Protein AF-A0A131ZVR2-F1 (afdb_monomer_lite)

InterPro domains:
  IPR002861 Reeler domain [PF02014] (14-72)
  IPR002861 Reeler domain [PS51019] (1-83)
  IPR002861 Reeler domain [cd08544] (4-71)
  IPR009465 Spondin, N-terminal [NF038123] (97-172)
  IPR009465 Spondin, N-terminal [PF06468] (96-176)
  IPR009465 Spondin, N-terminal [PS51020] (86-185)
  IPR038678 Spondin, N-terminal domain superfamily [G3DSA:2.60.40.2130] (77-183)
  IPR042307 Reeler domain superfamily [G3DSA:2.60.40.4060] (3-75)
  IPR051418 Spondin/Thrombospondin type-1 domain-containing [PTHR11311] (8-171)

Organism: Sarcoptes scabiei (NCBI:txid52283)

Sequence (185 aa):
MMPQVYTDSLVKLSKHCPNAVTQTTPVPKNEISVMWLSPNQGSGCIVFKAIVVESKDRWYHEDGGLTKIICEDDTDSQKEEQQSDIVDECCACDEAKYEVTFEGYWSKYTHPKDFPASVWQTHFSDIIGASHSGDFRIWQYGGYASEGVKQVAESGVTKKLESELKAESNKIRQELLHATKFSIH

Foldseek 3Di:
DEFDFDDDLQWDQDPVDRRDIDGPDPDDDDDDDGHGDDDDPPPFKDKQADKADPDPPDIDTPPDPRIDIDGDPPPPPPPVAPPDDDPQDDPDPDDDDDDDDDDDPDDCVVDVPPPDPDPVVPDQAFDKDFDFDPVDDCDHPPDDHDPQRVCCVPPSDNVVSVVVVVVVCVGTDDIDGGPDDDDDD

pLDDT: mean 79.1, std 15.66, range [23.19, 96.06]

Radius of gyration: 25.82 Å; chains: 1; bounding box: 52×57×61 Å

Secondary structure (DSSP, 8-state):
------S-TTEEE-SS-TT-EEESS-S--S------PPPPTT---EEEE-EEEEETTEEEESSTT-EEEE---S-TTTSS---PPP-------S-------------TTTS-TT--S-TTTS-PPPPEEEEE-TT--S--TTSPPPHHHHHHHHH---HHHHHHHHHTTTTEEEEEE--------

Structure (mmCIF, N/CA/C/O backbone):
data_AF-A0A131ZVR2-F1
#
_entry.id   AF-A0A131ZVR2-F1
#
loop_
_atom_site.group_PDB
_atom_site.id
_atom_site.type_symbol
_atom_site.label_atom_id
_atom_site.label_alt_id
_atom_site.label_comp_id
_atom_site.label_asym_id
_atom_site.label_entity_id
_atom_site.label_seq_id
_atom_site.pdbx_PDB_ins_code
_atom_site.Cartn_x
_atom_site.Cartn_y
_atom_site.Cartn_z
_atom_site.occupancy
_atom_site.B_iso_or_equiv
_atom_site.auth_seq_id
_atom_site.auth_comp_id
_atom_site.auth_asym_id
_atom_site.auth_atom_id
_atom_site.pdbx_PDB_model_num
ATOM 1 N N . MET A 1 1 ? 7.055 -5.384 -35.765 1.00 51.25 1 MET A N 1
ATOM 2 C CA . MET A 1 1 ? 7.702 -4.512 -34.766 1.00 51.25 1 MET A CA 1
ATOM 3 C C . MET A 1 1 ? 8.945 -5.226 -34.265 1.00 51.25 1 MET A C 1
ATOM 5 O O . MET A 1 1 ? 8.847 -6.417 -34.003 1.00 51.25 1 MET A O 1
ATOM 9 N N . MET A 1 2 ? 10.100 -4.558 -34.253 1.00 55.34 2 MET A N 1
ATOM 10 C CA . MET A 1 2 ? 11.400 -5.206 -34.039 1.00 55.34 2 MET A CA 1
ATOM 11 C C . MET A 1 2 ? 11.868 -5.032 -32.587 1.00 55.34 2 MET A C 1
ATOM 13 O O . MET A 1 2 ? 11.784 -3.914 -32.076 1.00 55.34 2 MET A O 1
ATOM 17 N N . PRO A 1 3 ? 12.379 -6.087 -31.927 1.00 59.34 3 PRO A N 1
ATOM 18 C CA . PRO A 1 3 ? 13.069 -5.938 -30.653 1.00 59.34 3 PRO A CA 1
ATOM 19 C C . PRO A 1 3 ? 14.289 -5.028 -30.844 1.00 59.34 3 PRO A C 1
ATOM 21 O O . PRO A 1 3 ? 15.094 -5.237 -31.752 1.00 59.34 3 PRO A O 1
ATOM 24 N N . GLN A 1 4 ? 14.418 -4.005 -30.002 1.00 57.09 4 GLN A N 1
ATOM 25 C CA . GLN A 1 4 ? 15.574 -3.114 -30.010 1.00 57.09 4 GLN A CA 1
ATOM 26 C C . GLN A 1 4 ? 16.546 -3.559 -28.918 1.00 57.09 4 GLN A C 1
ATOM 28 O O . GLN A 1 4 ? 16.345 -3.301 -27.735 1.00 57.09 4 GLN A O 1
ATOM 33 N N . VAL A 1 5 ? 17.614 -4.245 -29.324 1.00 57.34 5 VAL A N 1
ATOM 34 C CA . VAL A 1 5 ? 18.690 -4.651 -28.415 1.00 57.34 5 VAL A CA 1
ATOM 35 C C . VAL A 1 5 ? 19.567 -3.433 -28.153 1.00 57.34 5 VAL A C 1
ATOM 37 O O . VAL A 1 5 ? 20.377 -3.078 -29.007 1.00 57.34 5 VAL A O 1
ATOM 40 N N . TYR A 1 6 ? 19.399 -2.784 -27.000 1.00 58.22 6 TYR A N 1
ATOM 41 C CA . TYR A 1 6 ? 20.223 -1.622 -26.655 1.00 58.22 6 TYR A CA 1
ATOM 42 C C . TYR A 1 6 ? 21.428 -1.920 -25.766 1.00 58.22 6 TYR A C 1
ATOM 44 O O . TYR A 1 6 ? 22.373 -1.139 -25.789 1.00 58.22 6 TYR A O 1
ATOM 52 N N . THR A 1 7 ? 21.484 -3.042 -25.053 1.00 53.31 7 THR A N 1
ATOM 53 C CA . THR A 1 7 ? 22.589 -3.294 -24.117 1.00 53.31 7 THR A CA 1
ATOM 54 C C . THR A 1 7 ? 22.706 -4.776 -23.781 1.00 53.31 7 THR A C 1
ATOM 56 O O . THR A 1 7 ? 21.898 -5.275 -23.009 1.00 53.31 7 THR A O 1
ATOM 59 N N . ASP A 1 8 ? 23.685 -5.456 -24.383 1.00 57.28 8 ASP A N 1
ATOM 60 C CA . ASP A 1 8 ? 24.617 -6.416 -23.759 1.00 57.28 8 ASP A CA 1
ATOM 61 C C . ASP A 1 8 ? 25.520 -6.995 -24.877 1.00 57.28 8 ASP A C 1
ATOM 63 O O . ASP A 1 8 ? 25.032 -7.430 -25.922 1.00 57.28 8 ASP A O 1
ATOM 67 N N . SER A 1 9 ? 26.846 -7.007 -24.697 1.00 68.00 9 SER A N 1
ATOM 68 C CA . SER A 1 9 ? 27.809 -7.545 -25.681 1.00 68.00 9 SER A CA 1
ATOM 69 C C . SER A 1 9 ? 27.693 -9.070 -25.868 1.00 68.00 9 SER A C 1
ATOM 71 O O . SER A 1 9 ? 28.311 -9.662 -26.763 1.00 68.00 9 SER A O 1
ATOM 73 N N . LEU A 1 10 ? 26.851 -9.718 -25.061 1.00 77.12 10 LEU A N 1
ATOM 74 C CA . LEU A 1 10 ? 26.572 -11.149 -25.081 1.00 77.12 10 LEU A CA 1
ATOM 75 C C . LEU A 1 10 ? 25.494 -11.577 -26.095 1.00 77.12 10 LEU A C 1
ATOM 77 O O . LEU A 1 10 ? 25.396 -12.779 -26.385 1.00 77.12 10 LEU A O 1
ATOM 81 N N . VAL A 1 11 ? 24.715 -10.647 -26.660 1.00 84.69 11 VAL A N 1
ATOM 82 C CA . VAL A 1 11 ? 23.589 -10.951 -27.562 1.00 84.69 11 VAL A CA 1
ATOM 83 C C . VAL A 1 11 ? 23.561 -10.058 -28.809 1.00 84.69 11 VAL A C 1
ATOM 85 O O . VAL A 1 11 ? 24.048 -8.934 -28.811 1.00 84.69 11 VAL A O 1
ATOM 88 N N . LYS A 1 12 ? 23.023 -10.577 -29.917 1.00 86.06 12 LYS A N 1
ATOM 89 C CA . LYS A 1 12 ? 22.899 -9.872 -31.204 1.00 86.06 12 LYS A CA 1
ATOM 90 C C . LYS A 1 12 ? 21.589 -10.212 -31.902 1.00 86.06 12 LYS A C 1
ATOM 92 O O . LYS A 1 12 ? 21.083 -11.328 -31.775 1.00 86.06 12 LYS A O 1
ATOM 97 N N . LEU A 1 13 ? 21.087 -9.289 -32.715 1.00 86.25 13 LEU A N 1
ATOM 98 C CA . LEU A 1 13 ? 19.950 -9.560 -33.594 1.00 86.25 13 LEU A CA 1
ATOM 99 C C . LEU A 1 13 ? 20.311 -10.621 -34.641 1.00 86.25 13 LEU A C 1
ATOM 101 O O . LEU A 1 13 ? 21.384 -10.588 -35.253 1.00 86.25 13 LEU A O 1
ATOM 105 N N . SER A 1 14 ? 19.409 -11.580 -34.835 1.00 85.56 14 SER A N 1
ATOM 106 C CA . SER A 1 14 ? 19.557 -12.615 -35.851 1.00 85.56 14 SER A CA 1
ATOM 107 C C . SER A 1 14 ? 19.414 -12.014 -37.245 1.00 85.56 14 SER A C 1
ATOM 109 O O . SER A 1 14 ? 18.476 -11.275 -37.532 1.00 85.56 14 SER A O 1
ATOM 111 N N . LYS A 1 15 ? 20.318 -12.395 -38.150 1.00 84.88 15 LYS A N 1
ATOM 112 C CA . LYS A 1 15 ? 20.223 -12.027 -39.571 1.00 84.88 15 LYS A CA 1
ATOM 113 C C . LYS A 1 15 ? 19.161 -12.837 -40.319 1.00 84.88 15 LYS A C 1
ATOM 115 O O . LYS A 1 15 ? 18.706 -12.409 -41.371 1.00 84.88 15 LYS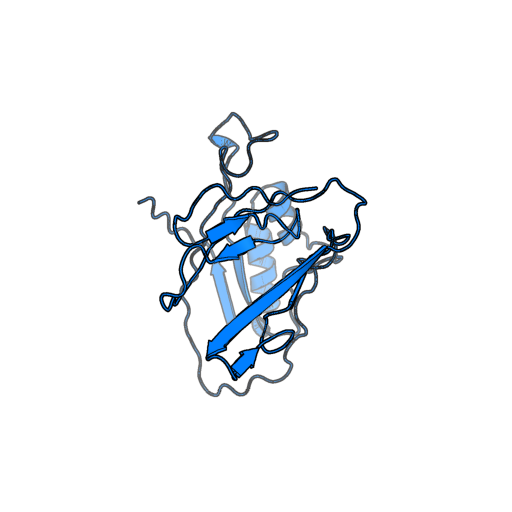 A O 1
ATOM 120 N N . HIS A 1 16 ? 18.797 -14.006 -39.791 1.00 86.94 16 HIS A N 1
ATOM 121 C CA . HIS A 1 16 ? 17.859 -14.934 -40.426 1.00 86.94 16 HIS A CA 1
ATOM 122 C C . HIS A 1 16 ? 16.418 -14.726 -39.954 1.00 86.94 16 HIS A C 1
ATOM 124 O O . HIS A 1 16 ? 15.486 -15.016 -40.695 1.00 86.94 16 HIS A O 1
ATOM 130 N N . CYS A 1 17 ? 16.240 -14.194 -38.741 1.00 82.81 17 CYS A N 1
ATOM 131 C CA . CYS A 1 17 ? 14.936 -13.954 -38.137 1.00 82.81 17 CYS A CA 1
ATOM 132 C C . CYS A 1 17 ? 14.904 -12.529 -37.558 1.00 82.81 17 CYS A C 1
ATOM 134 O O . CYS A 1 17 ? 15.464 -12.310 -36.485 1.00 82.81 17 CYS A O 1
ATOM 136 N N . PRO A 1 18 ? 14.244 -11.561 -38.219 1.00 77.44 18 PRO A N 1
ATOM 137 C CA . PRO A 1 18 ? 14.330 -10.135 -37.874 1.00 77.44 18 PRO A CA 1
ATOM 138 C C . PRO A 1 18 ? 13.753 -9.756 -36.496 1.00 77.44 18 PRO A C 1
ATOM 140 O O . PRO A 1 18 ? 13.964 -8.636 -36.043 1.00 77.44 18 PRO A O 1
ATOM 143 N N . ASN A 1 19 ? 13.073 -10.684 -35.812 1.00 80.69 19 ASN A N 1
ATOM 144 C CA . ASN A 1 19 ? 12.548 -10.506 -34.453 1.00 80.69 19 ASN A CA 1
ATOM 145 C C . ASN A 1 19 ? 13.200 -11.443 -33.420 1.00 80.69 19 ASN A C 1
ATOM 147 O O . ASN A 1 19 ? 12.664 -11.614 -32.330 1.00 80.69 19 ASN A O 1
ATOM 151 N N . ALA A 1 20 ? 14.322 -12.083 -33.759 1.00 86.81 20 ALA A N 1
ATOM 152 C CA . ALA A 1 20 ? 15.017 -12.998 -32.861 1.00 86.81 20 ALA A CA 1
ATOM 153 C C . ALA A 1 20 ? 16.353 -12.415 -32.396 1.00 86.81 20 ALA A C 1
ATOM 155 O O . ALA A 1 20 ? 17.111 -11.836 -33.178 1.00 86.81 20 ALA A O 1
ATOM 156 N N . VAL A 1 21 ? 16.666 -12.642 -31.125 1.00 89.12 21 VAL A N 1
ATOM 157 C CA . VAL A 1 21 ? 17.965 -12.340 -30.525 1.00 89.12 21 VAL A CA 1
ATOM 158 C C . VAL A 1 21 ? 18.726 -13.654 -30.344 1.00 89.12 21 VAL A C 1
ATOM 160 O O . VAL A 1 21 ? 18.148 -14.671 -29.979 1.00 89.12 21 VAL A O 1
ATOM 163 N N . THR A 1 22 ? 20.020 -13.649 -30.650 1.00 89.25 22 THR A N 1
ATOM 164 C CA . THR A 1 22 ? 20.902 -14.826 -30.604 1.00 89.25 22 THR A CA 1
ATOM 165 C C . THR A 1 22 ? 22.178 -14.504 -29.845 1.00 89.25 22 THR A C 1
ATOM 167 O O . THR A 1 22 ? 22.556 -13.339 -29.715 1.00 89.25 22 THR A O 1
ATOM 170 N N . GLN A 1 23 ? 22.885 -15.527 -29.371 1.00 87.38 23 GLN A N 1
ATOM 171 C CA . GLN A 1 23 ? 24.170 -15.328 -28.716 1.00 87.38 23 GLN A CA 1
ATOM 172 C C . GLN A 1 23 ? 25.233 -14.766 -29.679 1.00 87.38 23 GLN A C 1
ATOM 174 O O . GLN A 1 23 ? 25.314 -15.138 -30.855 1.00 87.38 23 GLN A O 1
ATOM 179 N N . THR A 1 24 ? 26.101 -13.886 -29.174 1.00 86.94 24 THR A N 1
ATOM 180 C CA . THR A 1 24 ? 27.306 -13.448 -29.901 1.00 86.94 24 THR A CA 1
ATOM 181 C C . THR A 1 24 ? 28.395 -14.517 -29.883 1.00 86.94 24 THR A C 1
ATOM 183 O O . THR A 1 24 ? 29.037 -14.750 -30.908 1.00 86.94 24 THR A O 1
ATOM 186 N N . THR A 1 25 ? 28.556 -15.193 -28.741 1.00 83.44 25 THR A N 1
ATOM 187 C CA . THR A 1 25 ? 29.576 -16.216 -28.467 1.00 83.44 25 THR A CA 1
ATOM 188 C C . THR A 1 25 ? 28.963 -17.480 -27.840 1.00 83.44 25 THR A C 1
ATOM 190 O O . THR A 1 25 ? 27.922 -17.382 -27.184 1.00 83.44 25 THR A O 1
ATOM 193 N N . PRO A 1 26 ? 29.604 -18.656 -27.996 1.00 82.75 26 PRO A N 1
ATOM 194 C CA . PRO A 1 26 ? 29.170 -19.923 -27.392 1.00 82.75 26 PRO A CA 1
ATOM 195 C C . PRO A 1 26 ? 29.637 -20.104 -25.935 1.00 82.75 26 PRO A C 1
ATOM 197 O O . PRO A 1 26 ? 29.538 -21.199 -25.392 1.00 82.75 26 PRO A O 1
ATOM 200 N N . VAL A 1 27 ? 30.198 -19.062 -25.314 1.00 85.56 27 VAL A N 1
ATOM 201 C CA . VAL A 1 27 ? 30.651 -19.112 -23.918 1.00 85.56 27 VAL A CA 1
ATOM 202 C C . VAL A 1 27 ? 29.427 -19.267 -23.001 1.00 85.56 27 VAL A C 1
ATOM 204 O O . VAL A 1 27 ? 28.443 -18.557 -23.236 1.00 85.56 27 VAL A O 1
ATOM 207 N N . PRO A 1 28 ? 29.464 -20.155 -21.983 1.00 85.38 28 PRO A N 1
ATOM 208 C CA . PRO A 1 28 ? 28.372 -20.316 -21.023 1.00 85.38 28 PRO A CA 1
ATOM 209 C C . PRO A 1 28 ? 28.019 -19.004 -20.313 1.00 85.38 28 PRO A C 1
ATOM 211 O O . PRO A 1 28 ? 28.905 -18.221 -19.969 1.00 85.38 28 PRO A O 1
ATOM 214 N N . LYS A 1 29 ? 26.722 -18.769 -20.102 1.00 85.38 29 LYS A N 1
ATOM 215 C CA . LYS A 1 29 ? 26.169 -17.551 -19.491 1.00 85.38 29 LYS A CA 1
ATOM 216 C C . LYS A 1 29 ? 25.114 -17.941 -18.469 1.00 85.38 29 LYS A C 1
ATOM 218 O O . LYS A 1 29 ? 24.368 -18.887 -18.706 1.00 85.38 29 LYS A O 1
ATOM 223 N N . ASN A 1 30 ? 25.037 -17.176 -17.386 1.00 85.25 30 ASN A N 1
ATOM 224 C CA . ASN A 1 30 ? 24.028 -17.374 -16.346 1.00 85.25 30 ASN A CA 1
ATOM 225 C C . ASN A 1 30 ? 22.794 -16.487 -16.561 1.00 85.25 30 ASN A C 1
ATOM 227 O O . ASN A 1 30 ? 21.709 -16.842 -16.118 1.00 85.25 30 ASN A O 1
ATOM 231 N N . GLU A 1 31 ? 22.952 -15.358 -17.255 1.00 83.75 31 GLU A N 1
ATOM 232 C CA . GLU A 1 31 ? 21.890 -14.383 -17.492 1.00 83.75 31 GLU A CA 1
ATOM 233 C C . GLU A 1 31 ? 22.126 -13.659 -18.821 1.00 83.75 31 GLU A C 1
ATOM 235 O O . GLU A 1 31 ? 23.271 -13.464 -19.242 1.00 83.75 31 GLU A O 1
ATOM 240 N N . ILE A 1 32 ? 21.032 -13.287 -19.486 1.00 84.00 32 ILE A N 1
ATOM 241 C CA . ILE A 1 32 ? 21.012 -12.356 -20.612 1.00 84.00 32 ILE A CA 1
ATOM 242 C C . ILE A 1 32 ? 19.797 -11.445 -20.466 1.00 84.00 32 ILE A C 1
ATOM 244 O O . ILE A 1 32 ? 18.712 -11.912 -20.121 1.00 84.00 32 ILE A O 1
ATOM 248 N N . SER A 1 33 ? 19.967 -10.170 -20.800 1.00 83.44 33 SER A N 1
ATOM 249 C CA . SER A 1 33 ? 18.903 -9.171 -20.701 1.00 83.44 33 SER A CA 1
ATOM 250 C C . SER A 1 33 ? 18.687 -8.495 -22.045 1.00 83.44 33 SER A C 1
ATOM 252 O O . SER A 1 33 ? 19.633 -8.157 -22.756 1.00 83.44 33 SER A O 1
ATOM 254 N N . VAL A 1 34 ? 17.421 -8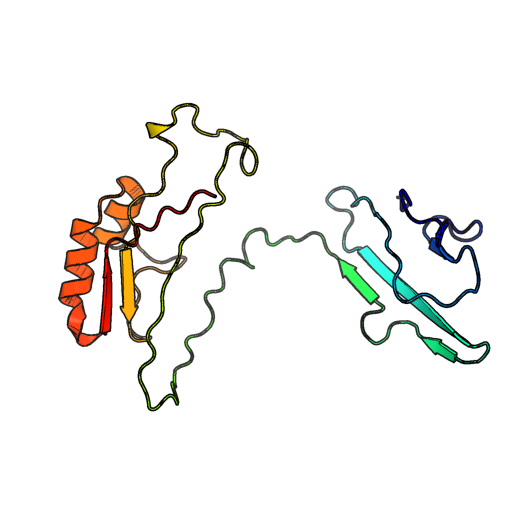.326 -22.422 1.00 81.38 34 VAL A N 1
ATOM 255 C CA . VAL A 1 34 ? 17.027 -7.675 -23.673 1.00 81.38 34 VAL A CA 1
ATOM 256 C C . VAL A 1 34 ? 15.927 -6.667 -23.397 1.00 81.38 34 VAL A C 1
ATOM 258 O O . VAL A 1 34 ? 14.969 -6.956 -22.685 1.00 81.38 34 VAL A O 1
ATOM 261 N N . MET A 1 35 ? 16.057 -5.483 -23.988 1.00 78.88 35 MET A N 1
ATOM 262 C CA . MET A 1 35 ? 14.981 -4.501 -23.994 1.00 78.88 35 MET A CA 1
ATOM 263 C C . MET A 1 35 ? 14.045 -4.780 -25.166 1.00 78.88 35 MET A C 1
ATOM 265 O O . MET A 1 35 ? 14.467 -5.149 -26.265 1.00 78.88 35 MET A O 1
ATOM 269 N N . TRP A 1 36 ? 12.755 -4.590 -24.931 1.00 83.06 36 TRP A N 1
ATOM 270 C CA . TRP A 1 36 ? 11.723 -4.730 -25.943 1.00 83.06 36 TRP A CA 1
ATOM 271 C C . TRP A 1 36 ? 10.724 -3.587 -25.808 1.00 83.06 36 TRP A C 1
ATOM 273 O O . TRP A 1 36 ? 10.339 -3.216 -24.702 1.00 83.06 36 TRP A O 1
ATOM 283 N N . LEU A 1 37 ? 10.330 -3.021 -26.947 1.00 82.62 37 LEU A N 1
ATOM 284 C CA . LEU A 1 37 ? 9.325 -1.971 -27.005 1.00 82.62 37 LEU A CA 1
ATOM 285 C C . LEU A 1 37 ? 7.955 -2.607 -27.242 1.00 82.62 37 LEU A C 1
ATOM 287 O O . LEU A 1 37 ? 7.787 -3.355 -28.208 1.00 82.62 37 LEU A O 1
ATOM 291 N N . SER A 1 38 ? 7.000 -2.283 -26.372 1.00 81.88 38 SER A N 1
ATOM 292 C CA . SER A 1 38 ? 5.624 -2.764 -26.476 1.00 81.88 38 SER A CA 1
ATOM 293 C C . SER A 1 38 ? 4.964 -2.343 -27.793 1.00 81.88 38 SER A C 1
ATOM 295 O O . SER A 1 38 ? 5.207 -1.226 -28.261 1.00 81.88 38 SER A O 1
ATOM 297 N N . PRO A 1 39 ? 4.117 -3.198 -28.398 1.00 84.62 39 PRO A N 1
ATOM 298 C CA . PRO A 1 39 ? 3.315 -2.833 -29.548 1.00 84.62 39 PRO A CA 1
ATOM 299 C C . PRO A 1 39 ? 2.274 -1.778 -29.209 1.00 84.62 39 PRO A C 1
ATOM 301 O O . PRO A 1 39 ? 1.964 -1.524 -28.046 1.00 84.62 39 PRO A O 1
ATOM 304 N N . ASN A 1 40 ? 1.737 -1.169 -30.267 1.00 84.19 40 ASN A N 1
ATOM 305 C CA . ASN A 1 40 ? 0.612 -0.257 -30.145 1.00 84.19 40 ASN A CA 1
ATOM 306 C C . ASN A 1 40 ? -0.597 -0.990 -29.553 1.00 84.19 40 ASN A C 1
ATOM 308 O O . ASN A 1 40 ? -0.765 -2.196 -29.762 1.00 84.19 40 ASN A O 1
ATOM 312 N N . GLN A 1 41 ? -1.458 -0.225 -28.891 1.00 82.38 41 GLN A N 1
ATOM 313 C CA . GLN A 1 41 ? -2.730 -0.703 -28.370 1.00 82.38 41 GLN A CA 1
ATOM 314 C C . GLN A 1 41 ? -3.548 -1.448 -29.444 1.00 82.38 41 GLN A C 1
ATOM 316 O O . GLN A 1 41 ? -3.541 -1.054 -30.613 1.00 82.38 41 GLN A O 1
ATOM 321 N N . GLY A 1 42 ? -4.220 -2.536 -29.068 1.00 82.31 42 GLY A N 1
ATOM 322 C CA . GLY A 1 42 ? -5.016 -3.382 -29.959 1.00 82.31 42 GLY A CA 1
ATOM 323 C C . GLY A 1 42 ? -4.213 -4.405 -30.772 1.00 82.31 42 GLY A C 1
ATOM 324 O O . GLY A 1 42 ? -4.760 -5.030 -31.679 1.00 82.31 42 GLY A O 1
ATOM 325 N N . SER A 1 43 ? -2.922 -4.601 -30.474 1.00 85.06 43 SER A N 1
ATOM 326 C CA . SER A 1 43 ? -2.073 -5.581 -31.182 1.00 85.06 43 SER A CA 1
ATOM 327 C C . SER A 1 43 ? -2.233 -7.025 -30.684 1.00 85.06 43 SER A C 1
ATOM 329 O O . SER A 1 43 ? -1.628 -7.935 -31.255 1.00 85.06 43 SER A O 1
ATOM 331 N N . GLY A 1 44 ? -3.045 -7.244 -29.644 1.00 85.62 44 GLY A N 1
ATOM 332 C CA . GLY A 1 44 ? -3.273 -8.553 -29.033 1.00 85.62 44 GLY A CA 1
ATOM 333 C C . GLY A 1 44 ? -2.102 -9.044 -28.175 1.00 85.62 44 GLY A C 1
ATOM 334 O O . GLY A 1 44 ? -1.175 -8.301 -27.855 1.00 85.62 44 GLY A O 1
ATOM 335 N N . CYS A 1 45 ? -2.153 -10.318 -27.778 1.00 88.00 45 CYS A N 1
ATOM 336 C CA . CYS A 1 45 ? -1.133 -10.918 -26.921 1.00 88.00 45 CYS A CA 1
ATOM 337 C C . CYS A 1 45 ? 0.183 -11.187 -27.657 1.00 88.00 45 CYS A C 1
ATOM 339 O O . CYS A 1 45 ? 0.212 -11.738 -28.758 1.00 88.00 45 CYS A O 1
ATOM 341 N N . ILE A 1 46 ? 1.289 -10.875 -26.992 1.00 88.69 46 ILE A N 1
ATOM 342 C CA . ILE A 1 46 ? 2.653 -11.128 -27.437 1.00 88.69 46 ILE A CA 1
ATOM 343 C C . ILE A 1 46 ? 3.204 -12.360 -26.730 1.00 88.69 46 ILE A C 1
ATOM 345 O O . ILE A 1 46 ? 3.031 -12.538 -25.528 1.00 88.69 46 ILE A O 1
ATOM 349 N N . VAL A 1 47 ? 3.902 -13.208 -27.483 1.00 88.88 47 VAL A N 1
ATOM 350 C CA . VAL A 1 47 ? 4.527 -14.428 -26.965 1.00 88.88 47 VAL A CA 1
ATOM 351 C C . VAL A 1 47 ? 6.040 -14.314 -27.088 1.00 88.88 47 VAL A C 1
ATOM 353 O O . VAL A 1 47 ? 6.585 -14.286 -28.192 1.00 88.88 47 VAL A O 1
ATOM 356 N N . PHE A 1 48 ? 6.722 -14.296 -25.950 1.00 89.31 48 PHE A N 1
ATOM 357 C CA . PHE A 1 48 ? 8.164 -14.463 -25.858 1.00 89.31 48 PHE A CA 1
ATOM 358 C C . PHE A 1 48 ? 8.486 -15.945 -25.736 1.00 89.31 48 PHE A C 1
ATOM 360 O O . PHE A 1 48 ? 7.956 -16.624 -24.857 1.00 89.31 48 PHE A O 1
ATOM 367 N N . LYS A 1 49 ? 9.364 -16.434 -26.612 1.00 90.56 49 LYS A N 1
ATOM 368 C CA . LYS A 1 49 ? 9.893 -17.799 -26.574 1.00 90.56 49 LYS A CA 1
ATOM 369 C C . LYS A 1 49 ? 11.411 -17.759 -26.494 1.00 90.56 49 LYS A C 1
ATOM 371 O O . LYS A 1 49 ? 12.046 -17.009 -27.236 1.00 90.56 49 LYS A O 1
ATOM 376 N N . ALA A 1 50 ? 11.976 -18.592 -25.634 1.00 90.38 50 ALA A N 1
ATOM 377 C CA . ALA A 1 50 ? 13.408 -18.771 -25.474 1.00 90.38 50 ALA A CA 1
ATOM 378 C C . ALA A 1 50 ? 13.808 -20.227 -25.746 1.00 90.38 50 ALA A C 1
ATOM 380 O O . ALA A 1 50 ? 13.069 -21.167 -25.454 1.00 90.38 50 ALA A O 1
ATOM 381 N N . ILE A 1 51 ? 15.003 -20.396 -26.312 1.00 89.50 51 ILE A N 1
ATOM 382 C CA . ILE A 1 51 ? 15.659 -21.692 -26.494 1.00 89.50 51 ILE A CA 1
ATOM 383 C C . ILE A 1 51 ? 17.002 -21.614 -25.781 1.00 89.50 51 ILE A C 1
ATOM 385 O O . ILE A 1 51 ? 17.802 -20.723 -26.074 1.00 89.50 51 ILE A O 1
ATOM 389 N N . VAL A 1 52 ? 17.259 -22.548 -24.869 1.00 90.38 52 VAL A N 1
ATOM 390 C CA . VAL A 1 52 ? 18.528 -22.641 -24.139 1.00 90.38 52 VAL A CA 1
ATOM 391 C C . VAL A 1 52 ? 19.263 -23.889 -24.595 1.00 90.38 52 VAL A C 1
ATOM 393 O O . VAL A 1 52 ? 18.732 -24.991 -24.515 1.00 90.38 52 VAL A O 1
ATOM 396 N N . VAL A 1 53 ? 20.493 -23.725 -25.074 1.00 88.44 53 VAL A N 1
ATOM 397 C CA . VAL A 1 53 ? 21.341 -24.838 -25.515 1.00 88.44 53 VAL A CA 1
ATOM 398 C C . VAL A 1 53 ? 22.420 -25.066 -24.463 1.00 88.44 53 VAL A C 1
ATOM 400 O O . VAL A 1 53 ? 23.275 -24.208 -24.265 1.00 88.44 53 VAL A O 1
ATOM 403 N N . GLU A 1 54 ? 22.378 -26.216 -23.794 1.00 86.69 54 GLU A N 1
ATOM 404 C CA . GLU A 1 54 ? 23.359 -26.607 -22.770 1.00 86.69 54 GLU A CA 1
ATOM 405 C C . GLU A 1 54 ? 24.543 -27.356 -23.401 1.00 86.69 54 GLU A C 1
ATOM 407 O O . GLU A 1 54 ? 25.696 -27.165 -23.023 1.00 86.69 54 GLU A O 1
ATOM 412 N N . SER A 1 55 ? 24.273 -28.198 -24.403 1.00 84.75 55 SER A N 1
ATOM 413 C CA . SER A 1 55 ? 25.289 -28.941 -25.155 1.00 84.75 55 SER A CA 1
ATOM 414 C C . SER A 1 55 ? 24.783 -29.281 -26.560 1.00 84.75 55 SER A C 1
ATOM 416 O O . SER A 1 55 ? 23.632 -29.003 -26.887 1.00 84.75 55 SER A O 1
ATOM 418 N N . LYS A 1 56 ? 25.623 -29.898 -27.404 1.00 82.50 56 LYS A N 1
ATOM 419 C CA . LYS A 1 56 ? 25.236 -30.280 -28.778 1.00 82.50 56 LYS A CA 1
ATOM 420 C C . LYS A 1 56 ? 23.980 -31.157 -28.833 1.00 82.50 56 LYS A C 1
ATOM 422 O O . LYS A 1 56 ? 23.198 -31.004 -29.763 1.00 82.50 56 LYS A O 1
ATOM 427 N N . ASP A 1 57 ? 23.777 -31.995 -27.818 1.00 88.12 57 ASP A N 1
ATOM 428 C CA . ASP A 1 57 ? 22.682 -32.967 -27.769 1.00 88.12 57 ASP A CA 1
ATOM 429 C C . ASP A 1 57 ? 21.618 -32.617 -26.716 1.00 88.12 57 ASP A C 1
ATOM 431 O O . ASP A 1 57 ? 20.680 -33.383 -26.501 1.00 88.12 57 ASP A O 1
ATOM 435 N N . ARG A 1 58 ? 21.745 -31.466 -26.038 1.00 89.00 58 ARG A N 1
ATOM 436 C CA . ARG A 1 58 ? 20.822 -31.050 -24.974 1.00 89.00 58 ARG A CA 1
ATOM 437 C C . ARG A 1 58 ? 20.430 -29.588 -25.118 1.00 89.00 58 ARG A C 1
ATOM 439 O O . ARG A 1 58 ? 21.253 -28.686 -24.945 1.00 89.00 58 ARG A O 1
ATOM 446 N N . TRP A 1 59 ? 19.153 -29.378 -25.399 1.00 87.00 59 TRP A N 1
ATOM 447 C CA . TRP A 1 59 ? 18.532 -28.073 -25.553 1.00 87.00 59 TRP A CA 1
ATOM 448 C C . TRP A 1 59 ? 17.142 -28.085 -24.913 1.00 87.00 59 TRP A C 1
ATOM 450 O O . TRP A 1 59 ? 16.495 -29.128 -24.845 1.00 87.00 59 TRP A O 1
ATOM 460 N N . TYR A 1 60 ? 16.707 -26.921 -24.446 1.00 89.69 60 TYR A N 1
ATOM 461 C CA . TYR A 1 60 ? 15.420 -26.699 -23.799 1.00 89.69 60 TYR A CA 1
ATOM 462 C C . TYR A 1 60 ? 14.643 -25.647 -24.577 1.00 89.69 60 TYR A C 1
ATOM 464 O O . TYR A 1 60 ? 15.209 -24.649 -25.032 1.00 89.69 60 TYR A O 1
ATOM 472 N N . HIS A 1 61 ? 13.344 -25.871 -24.715 1.00 87.62 61 HIS A N 1
ATOM 473 C CA . HIS A 1 61 ? 12.411 -24.992 -25.403 1.00 87.62 61 HIS A CA 1
ATOM 474 C C . HIS A 1 61 ? 11.031 -25.183 -24.787 1.00 87.62 61 HIS A C 1
ATOM 476 O O . HIS A 1 61 ? 10.693 -26.294 -24.401 1.00 87.62 61 HIS A O 1
ATOM 482 N N . GLU A 1 62 ? 10.253 -24.106 -24.714 1.00 77.88 62 GLU A N 1
ATOM 483 C CA . GLU A 1 62 ? 8.855 -24.078 -24.255 1.00 77.88 62 GLU A CA 1
ATOM 484 C C . GLU A 1 62 ? 8.566 -24.489 -22.795 1.00 77.88 62 GLU A C 1
ATOM 486 O O . GLU A 1 62 ? 7.565 -24.026 -22.249 1.00 77.88 62 GLU A O 1
ATOM 491 N N . ASP A 1 63 ? 9.456 -25.221 -22.126 1.00 75.69 63 ASP A N 1
ATOM 492 C CA . ASP A 1 63 ? 9.309 -25.676 -20.739 1.00 75.69 63 ASP A CA 1
ATOM 493 C C . ASP A 1 63 ? 9.835 -24.670 -19.695 1.00 75.69 63 ASP A C 1
ATOM 495 O O . ASP A 1 63 ? 10.627 -23.776 -19.993 1.00 75.69 63 ASP A O 1
ATOM 499 N N . GLY A 1 64 ? 9.413 -24.817 -18.431 1.00 67.50 64 GLY A N 1
ATOM 500 C CA . GLY A 1 64 ? 10.094 -24.213 -17.270 1.00 67.50 64 GLY A CA 1
ATOM 501 C C . GLY A 1 64 ? 10.134 -22.679 -17.211 1.00 67.50 64 GLY A C 1
ATOM 502 O O . GLY A 1 64 ? 10.973 -22.118 -16.513 1.00 67.50 64 GLY A O 1
ATOM 503 N N . GLY A 1 65 ? 9.250 -21.987 -17.937 1.00 82.12 65 GLY A N 1
ATOM 504 C CA . GLY A 1 65 ? 9.230 -20.520 -18.012 1.00 82.12 65 GLY A CA 1
ATOM 505 C C . GLY A 1 65 ? 9.932 -19.930 -19.237 1.00 82.12 65 GLY A C 1
ATOM 506 O O . GLY A 1 65 ? 10.013 -18.708 -19.344 1.00 82.12 65 GLY A O 1
ATOM 507 N N . LEU A 1 66 ? 10.372 -20.767 -20.186 1.00 88.75 66 LEU A N 1
ATOM 508 C CA . LEU A 1 66 ? 10.937 -20.336 -21.471 1.00 88.75 66 LEU A CA 1
ATOM 509 C C . LEU A 1 66 ? 9.892 -19.794 -22.459 1.00 88.75 66 LEU A C 1
ATOM 511 O O . LEU A 1 66 ? 10.259 -19.272 -23.511 1.00 88.75 66 LEU A O 1
ATOM 515 N N . THR A 1 67 ? 8.606 -19.876 -22.116 1.00 89.88 67 THR A N 1
ATOM 516 C CA . THR A 1 67 ? 7.521 -19.186 -22.817 1.00 89.88 67 THR A CA 1
ATOM 517 C C . THR A 1 67 ? 6.837 -18.214 -21.869 1.00 89.88 67 THR A C 1
ATOM 519 O O . THR A 1 67 ? 6.403 -18.597 -20.780 1.00 89.88 67 THR A O 1
ATOM 522 N N . LYS A 1 68 ? 6.695 -16.959 -22.292 1.00 87.88 68 LYS A N 1
ATOM 523 C CA . LYS A 1 68 ? 5.914 -15.944 -21.581 1.00 87.88 68 LYS A CA 1
ATOM 524 C C . LYS A 1 68 ? 4.947 -15.273 -22.536 1.00 87.88 68 LYS A C 1
ATOM 526 O O . LYS A 1 68 ? 5.347 -14.790 -23.589 1.00 87.88 68 LYS A O 1
ATOM 531 N N . ILE A 1 69 ? 3.677 -15.256 -22.153 1.00 88.75 69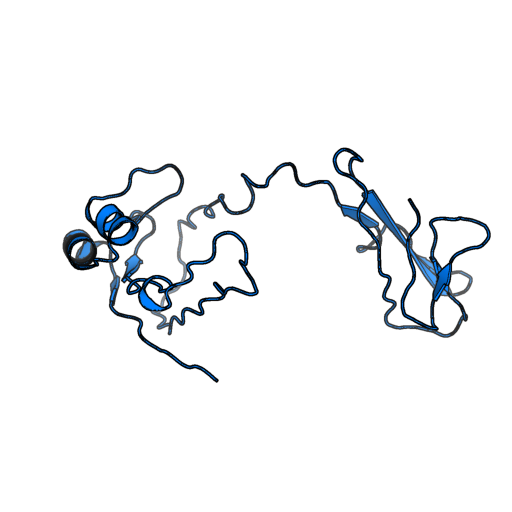 ILE A N 1
ATOM 532 C CA . ILE A 1 69 ? 2.619 -14.570 -22.888 1.00 88.75 69 ILE A CA 1
ATOM 533 C C . ILE A 1 69 ? 2.307 -13.288 -22.124 1.00 88.75 69 ILE A C 1
ATOM 535 O O . ILE A 1 69 ? 2.027 -13.339 -20.929 1.00 88.75 69 ILE A O 1
ATOM 539 N N . ILE A 1 70 ? 2.394 -12.154 -22.809 1.00 86.88 70 ILE A N 1
ATOM 540 C CA . ILE A 1 70 ? 2.046 -10.834 -22.290 1.00 86.88 70 ILE A CA 1
ATOM 541 C C . ILE A 1 70 ? 0.908 -10.317 -23.155 1.00 86.88 70 ILE A C 1
ATOM 543 O O . ILE A 1 70 ? 1.080 -10.131 -24.356 1.00 86.88 70 ILE A O 1
ATOM 547 N N . CYS A 1 71 ? -0.255 -10.119 -22.555 1.00 87.50 71 CYS A N 1
ATOM 548 C CA . CYS A 1 71 ? -1.401 -9.525 -23.225 1.00 87.50 71 CYS A CA 1
ATOM 549 C C . CYS A 1 71 ? -1.511 -8.054 -22.853 1.00 87.50 71 CYS A C 1
ATOM 551 O O . CYS A 1 71 ? -1.048 -7.645 -21.788 1.00 87.50 71 CYS A O 1
ATOM 553 N N . GLU A 1 72 ? -2.133 -7.278 -23.736 1.00 80.94 72 GLU A N 1
ATOM 554 C CA . GLU A 1 72 ? -2.747 -6.031 -23.308 1.00 80.94 72 GLU A CA 1
ATOM 555 C C . GLU A 1 72 ? -3.734 -6.375 -22.191 1.00 80.94 72 GLU A C 1
ATOM 557 O O . GLU A 1 72 ? -4.551 -7.286 -22.342 1.00 80.94 72 GLU A O 1
ATOM 562 N N . ASP A 1 73 ? -3.560 -5.753 -21.030 1.00 65.62 73 ASP A N 1
ATOM 563 C CA . ASP A 1 73 ? -4.446 -6.004 -19.909 1.00 65.62 73 ASP A CA 1
ATOM 564 C C . ASP A 1 73 ? -5.722 -5.190 -20.148 1.00 65.62 73 ASP A C 1
ATOM 566 O O . ASP A 1 73 ? -5.713 -3.970 -20.022 1.00 65.62 73 ASP A O 1
ATOM 570 N N . ASP A 1 74 ? -6.824 -5.859 -20.492 1.00 57.06 74 ASP A N 1
ATOM 571 C CA . ASP A 1 74 ? -8.158 -5.235 -20.512 1.00 57.06 74 ASP A CA 1
ATOM 572 C C . ASP A 1 74 ? -8.649 -4.912 -19.085 1.00 57.06 74 ASP A C 1
ATOM 574 O O . ASP A 1 74 ? -9.740 -4.374 -18.896 1.00 57.06 74 ASP A O 1
ATOM 578 N N . THR A 1 75 ? -7.868 -5.269 -18.058 1.00 48.69 75 THR A N 1
ATOM 579 C CA . THR A 1 75 ? -8.255 -5.158 -16.654 1.00 48.69 75 THR A CA 1
ATOM 580 C C . THR A 1 75 ? -7.412 -4.165 -15.865 1.00 48.69 75 THR A C 1
ATOM 582 O O . THR A 1 75 ? -6.882 -4.491 -14.809 1.00 48.69 75 THR A O 1
ATOM 585 N N . ASP A 1 76 ? -7.487 -2.896 -16.262 1.00 42.66 76 ASP A N 1
ATOM 586 C CA . ASP A 1 76 ? -7.344 -1.746 -15.344 1.00 42.66 76 ASP A CA 1
ATOM 587 C C . ASP A 1 76 ? -8.571 -1.624 -14.397 1.00 42.66 76 ASP A C 1
ATOM 589 O O . ASP A 1 76 ? -8.970 -0.552 -13.956 1.00 42.66 76 ASP A O 1
ATOM 593 N N . SER A 1 77 ? -9.282 -2.734 -14.159 1.00 44.91 77 SER A N 1
ATOM 594 C CA . SER A 1 77 ? -10.530 -2.774 -13.388 1.00 44.91 77 SER A CA 1
ATOM 595 C C . SER A 1 77 ? -10.720 -4.042 -12.555 1.00 44.91 77 SER A C 1
ATOM 597 O O . SER A 1 77 ? -11.707 -4.111 -11.838 1.00 44.91 77 SER A O 1
ATOM 599 N N . GLN A 1 78 ? -9.861 -5.075 -12.636 1.00 46.62 78 GLN A N 1
ATOM 600 C CA . GLN A 1 78 ? -10.168 -6.358 -11.962 1.00 46.62 78 GLN A CA 1
ATOM 601 C C . GLN A 1 78 ? -9.007 -7.068 -11.239 1.00 46.62 78 GLN A C 1
ATOM 603 O O . GLN A 1 78 ? -9.254 -8.111 -10.640 1.00 46.62 78 GLN A O 1
ATOM 608 N N . LYS A 1 79 ? -7.765 -6.555 -11.224 1.00 42.09 79 LYS A N 1
ATOM 609 C CA . LYS A 1 79 ? -6.656 -7.215 -10.486 1.00 42.09 79 LYS A CA 1
ATOM 610 C C . LYS A 1 79 ? -6.163 -6.497 -9.227 1.00 42.09 79 LYS A C 1
ATOM 612 O O . LYS A 1 79 ? -5.410 -7.103 -8.472 1.00 42.09 79 LYS A O 1
ATOM 617 N N . GLU A 1 80 ? -6.650 -5.290 -8.937 1.00 41.19 80 GLU A N 1
ATOM 618 C CA . GLU A 1 80 ? -6.486 -4.649 -7.616 1.00 41.19 80 GLU A CA 1
ATOM 619 C C . GLU A 1 80 ? -7.753 -4.741 -6.733 1.00 41.19 80 GLU A C 1
ATOM 621 O O . GLU A 1 80 ? -7.693 -4.465 -5.537 1.00 41.19 80 GLU A O 1
ATOM 626 N N . GLU A 1 81 ? -8.894 -5.186 -7.281 1.00 46.00 81 GLU A N 1
ATOM 627 C CA . GLU A 1 81 ? -10.199 -5.155 -6.589 1.00 46.00 81 GLU A CA 1
ATOM 628 C C . GLU A 1 81 ? -10.647 -6.489 -5.963 1.00 46.00 81 GLU A C 1
ATOM 630 O O . GLU A 1 81 ? -11.632 -6.523 -5.221 1.00 46.00 81 GLU A O 1
ATOM 635 N N . GLN A 1 82 ? -9.951 -7.604 -6.208 1.00 44.22 82 GLN A N 1
ATOM 636 C CA . GLN A 1 82 ? -10.281 -8.867 -5.541 1.00 44.22 82 GLN A CA 1
ATOM 637 C C . GLN A 1 82 ? -9.669 -8.907 -4.140 1.00 44.22 82 GLN A C 1
ATOM 639 O O . GLN A 1 82 ? -8.563 -9.399 -3.922 1.00 44.22 82 GLN A O 1
ATOM 644 N N . GLN A 1 83 ? -10.427 -8.382 -3.175 1.00 53.50 83 GLN A N 1
ATOM 645 C CA . GLN A 1 83 ? -10.226 -8.657 -1.756 1.00 53.50 83 GLN A CA 1
ATOM 646 C C . GLN A 1 83 ? -10.232 -10.182 -1.566 1.00 53.50 83 GLN A C 1
ATOM 648 O O . GLN A 1 83 ? -11.236 -10.833 -1.845 1.00 53.50 83 GLN A O 1
ATOM 653 N N . SER A 1 84 ? -9.091 -10.743 -1.160 1.00 56.41 84 SER A N 1
ATOM 654 C CA . SER A 1 84 ? -8.904 -12.182 -0.959 1.00 56.41 84 SER A CA 1
ATOM 655 C C . SER A 1 84 ? -10.008 -12.776 -0.083 1.00 56.41 84 SER A C 1
ATOM 657 O O . SER A 1 84 ? -10.377 -12.163 0.924 1.00 56.41 84 SER A O 1
ATOM 659 N N . ASP A 1 85 ? -10.485 -13.972 -0.434 1.00 60.28 85 ASP A N 1
ATOM 660 C CA . ASP A 1 85 ? -11.486 -14.700 0.347 1.00 60.28 85 ASP A CA 1
ATOM 661 C C . ASP A 1 85 ? -11.045 -14.837 1.814 1.00 60.28 85 ASP A C 1
ATOM 663 O O . ASP A 1 85 ? -9.879 -15.115 2.113 1.00 60.28 85 ASP A O 1
ATOM 667 N N . ILE A 1 86 ? -11.982 -14.600 2.737 1.00 60.97 86 ILE A N 1
ATOM 668 C CA . ILE A 1 86 ? -11.741 -14.705 4.179 1.00 60.97 86 ILE A CA 1
ATOM 669 C C . ILE A 1 86 ? -11.343 -16.153 4.477 1.00 60.97 86 ILE A C 1
ATOM 671 O O . ILE A 1 86 ? -12.106 -17.083 4.226 1.00 60.97 86 ILE A O 1
ATOM 675 N N . VAL A 1 87 ? -10.140 -16.349 5.016 1.00 62.88 87 VAL A N 1
ATOM 676 C CA . VAL A 1 87 ? -9.730 -17.645 5.562 1.00 62.88 87 VAL A CA 1
ATOM 677 C C . VAL A 1 87 ? -10.468 -17.817 6.888 1.00 62.88 87 VAL A C 1
ATOM 679 O O . VAL A 1 87 ? -10.082 -17.228 7.895 1.00 62.88 87 VAL A O 1
ATOM 682 N N . ASP A 1 88 ? -11.557 -18.584 6.865 1.00 65.50 88 ASP A N 1
ATOM 683 C CA . ASP A 1 88 ? -12.489 -18.730 7.994 1.00 65.50 88 ASP A CA 1
ATOM 684 C C . ASP A 1 88 ? -11.884 -19.418 9.233 1.00 65.50 88 ASP A C 1
ATOM 686 O O . ASP A 1 88 ? -12.466 -19.344 10.315 1.00 65.50 88 ASP A O 1
ATOM 690 N N . GLU A 1 89 ? -10.710 -20.053 9.127 1.00 73.62 89 GLU A N 1
ATOM 691 C CA . GLU A 1 89 ? -10.122 -20.794 10.245 1.00 73.62 89 GLU A CA 1
ATOM 692 C C . GLU A 1 89 ? -8.660 -20.411 10.508 1.00 73.62 89 GLU A C 1
ATOM 694 O O . GLU A 1 89 ? -7.735 -20.768 9.776 1.00 73.62 89 GLU A O 1
ATOM 699 N N . CYS A 1 90 ? -8.450 -19.670 11.599 1.00 79.69 90 CYS A N 1
ATOM 700 C CA . CYS A 1 90 ? -7.126 -19.369 12.129 1.00 79.69 90 CYS A CA 1
ATOM 701 C C . CYS A 1 90 ? -6.684 -20.496 13.073 1.00 79.69 90 CYS A C 1
ATOM 703 O O . CYS A 1 90 ? -7.291 -20.703 14.120 1.00 79.69 90 CYS A O 1
ATOM 705 N N . CYS A 1 91 ? -5.604 -21.203 12.730 1.00 87.25 91 CYS A N 1
ATOM 706 C CA . CYS A 1 91 ? -5.032 -22.270 13.561 1.00 87.25 91 CYS A CA 1
ATOM 707 C C . CYS A 1 91 ? -3.921 -21.785 14.513 1.00 87.25 91 CYS A C 1
ATOM 709 O O . CYS A 1 91 ? -3.206 -22.603 15.094 1.00 87.25 91 CYS A O 1
ATOM 711 N N . ALA A 1 92 ? -3.710 -20.471 14.630 1.00 85.12 92 ALA A N 1
ATOM 712 C CA . ALA A 1 92 ? -2.699 -19.915 15.521 1.00 85.12 92 ALA A CA 1
ATOM 713 C C . ALA A 1 92 ? -3.185 -19.972 16.976 1.00 85.12 92 ALA A C 1
ATOM 715 O O . ALA A 1 92 ? -4.259 -19.472 17.304 1.00 85.12 92 ALA A O 1
ATOM 716 N N . CYS A 1 93 ? -2.377 -20.567 17.851 1.00 88.06 93 CYS A N 1
ATOM 717 C CA . CYS A 1 93 ? -2.694 -20.693 19.276 1.00 88.06 93 CYS A CA 1
ATOM 718 C C . CYS A 1 93 ? -2.280 -19.463 20.096 1.00 88.06 93 CYS A C 1
ATOM 720 O O . CYS A 1 93 ? -2.806 -19.256 21.187 1.00 88.06 93 CYS A O 1
ATOM 722 N N . ASP A 1 94 ? -1.352 -18.663 19.569 1.00 86.62 94 ASP A N 1
ATOM 723 C CA . ASP A 1 94 ? -0.716 -17.551 20.270 1.00 86.62 94 ASP A CA 1
ATOM 724 C C . ASP A 1 94 ? -0.986 -16.210 19.577 1.00 86.62 94 ASP A C 1
ATOM 726 O O . ASP A 1 94 ? -1.259 -16.133 18.377 1.00 86.62 94 ASP A O 1
ATOM 730 N N . GLU A 1 95 ? -0.884 -15.128 20.348 1.00 83.19 95 GLU A N 1
ATOM 731 C CA . GLU A 1 95 ? -0.985 -13.763 19.835 1.00 83.19 95 GLU A CA 1
ATOM 732 C C . GLU A 1 95 ? 0.346 -13.285 19.241 1.00 83.19 95 GLU A C 1
ATOM 734 O O . GLU A 1 95 ? 1.417 -13.497 19.813 1.00 83.19 95 GLU A O 1
ATOM 739 N N . ALA A 1 96 ? 0.269 -12.545 18.135 1.00 82.88 96 ALA A N 1
ATOM 740 C CA . ALA A 1 96 ? 1.406 -11.855 17.540 1.00 82.88 96 ALA A CA 1
ATOM 741 C C . ALA A 1 96 ? 1.210 -10.335 17.603 1.00 82.88 96 ALA A C 1
ATOM 743 O O . ALA A 1 96 ? 0.094 -9.825 17.493 1.00 82.88 96 ALA A O 1
ATOM 744 N N . LYS A 1 97 ? 2.314 -9.606 17.777 1.00 83.94 97 LYS A N 1
ATOM 745 C CA . LYS A 1 97 ? 2.352 -8.139 17.747 1.00 83.94 97 LYS A CA 1
ATOM 746 C C . LYS A 1 97 ? 3.091 -7.688 16.498 1.00 83.94 97 LYS A C 1
ATOM 748 O O . LYS A 1 97 ? 4.146 -8.235 16.187 1.00 83.94 97 LYS A O 1
ATOM 753 N N . TYR A 1 98 ? 2.559 -6.669 15.835 1.00 81.56 98 TYR A N 1
ATOM 754 C CA . TYR A 1 98 ? 3.108 -6.134 14.594 1.00 81.56 98 TYR A CA 1
ATOM 755 C C . TYR A 1 98 ? 3.362 -4.633 14.722 1.00 81.56 98 TYR A C 1
ATOM 757 O O . TYR A 1 98 ? 2.607 -3.923 15.385 1.00 81.56 98 TYR A O 1
ATOM 765 N N . GLU A 1 99 ? 4.420 -4.160 14.068 1.00 83.81 99 GLU A N 1
ATOM 766 C CA . GLU A 1 99 ? 4.613 -2.742 13.765 1.00 83.81 99 GLU A CA 1
ATOM 767 C C . GLU A 1 99 ? 4.137 -2.513 12.328 1.00 83.81 99 GLU A C 1
ATOM 769 O O . GLU A 1 99 ? 4.532 -3.240 11.416 1.00 83.81 99 GLU A O 1
ATOM 774 N N . VAL A 1 100 ? 3.262 -1.527 12.138 1.00 82.50 100 VAL A N 1
ATOM 775 C CA . VAL A 1 100 ? 2.752 -1.142 10.820 1.00 82.50 100 VAL A CA 1
ATOM 776 C C . VAL A 1 100 ? 3.377 0.194 10.446 1.00 82.50 100 VAL A C 1
ATOM 778 O O . VAL A 1 100 ? 3.196 1.185 11.153 1.00 82.50 100 VAL A O 1
ATOM 781 N N . THR A 1 101 ? 4.087 0.212 9.321 1.00 86.06 101 THR A N 1
ATOM 782 C CA . THR A 1 101 ? 4.697 1.417 8.751 1.00 86.06 101 THR A CA 1
ATOM 783 C C . THR A 1 101 ? 4.019 1.731 7.427 1.00 86.06 101 THR A C 1
ATOM 785 O O . THR A 1 101 ? 3.914 0.864 6.563 1.00 86.06 101 THR A O 1
ATOM 788 N N . PHE A 1 102 ? 3.567 2.973 7.267 1.00 86.50 102 PHE A N 1
ATOM 789 C CA . PHE A 1 102 ? 3.023 3.468 6.009 1.00 86.50 102 PHE A CA 1
ATOM 790 C C . PHE A 1 102 ? 4.047 4.349 5.304 1.00 86.50 102 PHE A C 1
ATOM 792 O O . PHE A 1 102 ? 4.522 5.336 5.867 1.00 86.50 102 PHE A O 1
ATOM 799 N N . GLU A 1 103 ? 4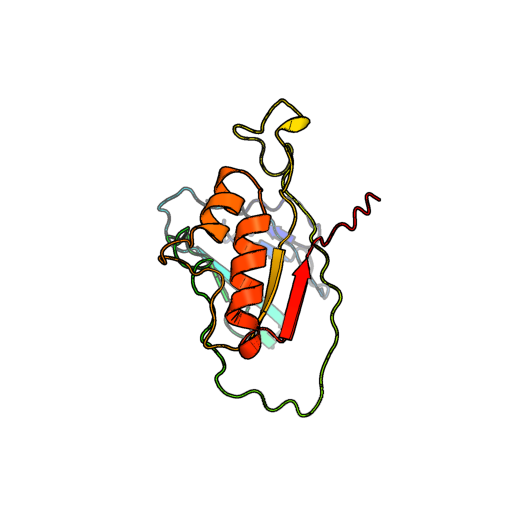.347 4.004 4.057 1.00 88.75 103 GLU A N 1
ATOM 800 C CA . GLU A 1 103 ? 5.245 4.759 3.191 1.00 88.75 103 GLU A CA 1
ATOM 801 C C . GLU A 1 103 ? 4.456 5.325 2.009 1.00 88.75 103 GLU A C 1
ATOM 803 O O . GLU A 1 103 ? 3.965 4.595 1.147 1.00 88.75 103 GLU A O 1
ATOM 808 N N . GLY A 1 104 ? 4.317 6.649 1.972 1.00 87.00 104 GLY A N 1
ATOM 809 C CA . GLY A 1 104 ? 3.640 7.337 0.880 1.00 87.00 104 GLY A CA 1
ATOM 810 C C . GLY A 1 104 ? 4.561 7.524 -0.325 1.00 87.00 104 GLY A C 1
ATOM 811 O O . GLY A 1 104 ? 5.487 8.327 -0.273 1.00 87.00 104 GLY A O 1
ATOM 812 N N . TYR A 1 105 ? 4.261 6.858 -1.442 1.00 87.94 105 TYR A N 1
ATOM 813 C CA . TYR A 1 105 ? 4.981 7.026 -2.717 1.00 87.94 105 TYR A CA 1
ATOM 814 C C . TYR A 1 105 ? 4.354 8.086 -3.642 1.00 87.94 105 TYR A C 1
ATOM 816 O O . TYR A 1 105 ? 4.820 8.301 -4.767 1.00 87.94 105 TYR A O 1
ATOM 824 N 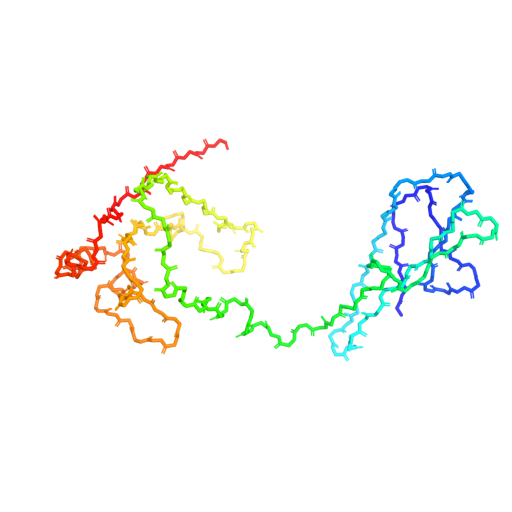N . TRP A 1 106 ? 3.295 8.766 -3.191 1.00 88.00 106 TRP A N 1
ATOM 825 C CA . TRP A 1 106 ? 2.626 9.824 -3.946 1.00 88.00 106 TRP A CA 1
ATOM 826 C C . TRP A 1 106 ? 3.490 11.089 -3.988 1.00 88.00 106 TRP A C 1
ATOM 828 O O . TRP A 1 106 ? 3.704 11.761 -2.981 1.00 88.00 106 TRP A O 1
ATOM 838 N N . SER A 1 107 ? 4.013 11.411 -5.172 1.00 86.62 107 SER A N 1
ATOM 839 C CA . SER A 1 107 ? 4.888 12.562 -5.391 1.00 86.62 107 SER A CA 1
ATOM 840 C C . SER A 1 107 ? 4.674 13.158 -6.779 1.00 86.62 107 SER A C 1
ATOM 842 O O . SER A 1 107 ? 4.190 12.482 -7.686 1.00 86.62 107 SER A O 1
ATOM 844 N N . LYS A 1 108 ? 5.152 14.389 -6.987 1.00 86.69 108 LYS A N 1
ATOM 845 C CA . LYS A 1 108 ? 5.151 15.043 -8.306 1.00 86.69 108 LYS A CA 1
ATOM 846 C C . LYS A 1 108 ? 5.922 14.276 -9.391 1.00 86.69 108 LYS A C 1
ATOM 848 O O . LYS A 1 108 ? 5.744 14.563 -10.567 1.00 86.69 108 LYS A O 1
ATOM 853 N N . TYR A 1 109 ? 6.824 13.367 -9.010 1.00 88.31 109 TYR A N 1
ATOM 854 C CA . TYR A 1 109 ? 7.626 12.578 -9.950 1.00 88.31 109 TYR A CA 1
ATOM 855 C C . TYR A 1 109 ? 6.928 11.273 -10.331 1.00 88.31 109 TYR A C 1
ATOM 857 O O . TYR A 1 109 ? 6.963 10.881 -11.492 1.00 88.31 109 TYR A O 1
ATOM 865 N N . THR A 1 110 ? 6.291 10.617 -9.358 1.00 87.75 110 THR A N 1
ATOM 866 C CA . THR A 1 110 ? 5.568 9.354 -9.565 1.00 87.75 110 THR A CA 1
ATOM 867 C C . THR A 1 110 ? 4.176 9.587 -10.154 1.00 87.75 110 THR A C 1
ATOM 869 O O . THR A 1 110 ? 3.724 8.793 -10.967 1.00 87.75 110 THR A O 1
ATOM 872 N N . HIS A 1 111 ? 3.522 10.696 -9.795 1.00 89.38 111 HIS A N 1
ATOM 873 C CA . HIS A 1 111 ? 2.164 11.051 -10.216 1.00 89.38 111 HIS A CA 1
ATOM 874 C C . HIS A 1 111 ? 2.110 12.523 -10.670 1.00 89.38 111 HIS A C 1
ATOM 876 O O . HIS A 1 111 ? 1.583 13.374 -9.955 1.00 89.38 111 HIS A O 1
ATOM 882 N N . PRO A 1 112 ? 2.692 12.864 -11.837 1.00 90.19 112 PRO A N 1
ATOM 883 C CA . PRO A 1 112 ? 2.886 14.257 -12.258 1.00 90.19 112 PRO A CA 1
ATOM 884 C C . PRO A 1 112 ? 1.609 14.961 -12.735 1.00 90.19 112 PRO A C 1
ATOM 886 O O . PRO A 1 112 ? 1.544 16.191 -12.734 1.00 90.19 112 PRO A O 1
ATOM 889 N N . LYS A 1 113 ? 0.607 14.204 -13.191 1.00 92.00 113 LYS A N 1
ATOM 890 C CA . LYS A 1 113 ? -0.627 14.759 -13.753 1.00 92.00 113 LYS A CA 1
ATOM 891 C C . LYS A 1 113 ? -1.491 15.358 -12.641 1.00 92.00 113 LYS A C 1
ATOM 893 O O . LYS A 1 113 ? -1.807 14.663 -11.684 1.00 92.00 113 LYS A O 1
ATOM 898 N N . ASP A 1 114 ? -1.860 16.630 -12.796 1.00 88.75 114 ASP A N 1
ATOM 899 C CA . ASP A 1 114 ? -2.709 17.390 -11.864 1.00 88.75 114 ASP A CA 1
ATOM 900 C C . ASP A 1 114 ? -2.231 17.340 -10.399 1.00 88.75 114 ASP A C 1
ATOM 902 O O . ASP A 1 114 ? -3.017 17.471 -9.460 1.00 88.75 114 ASP A O 1
ATOM 906 N N . PHE A 1 115 ? -0.918 17.170 -10.195 1.00 87.94 115 PHE A N 1
ATOM 907 C CA . PHE A 1 115 ? -0.339 17.134 -8.859 1.00 87.94 115 PHE A CA 1
ATOM 908 C C . PHE A 1 115 ? -0.533 18.497 -8.170 1.00 87.94 115 PHE A C 1
ATOM 910 O O . PHE A 1 115 ? -0.187 19.526 -8.767 1.00 87.94 115 PHE A O 1
ATOM 917 N N . PRO A 1 116 ? -1.052 18.548 -6.929 1.00 88.00 116 PRO A N 1
ATOM 918 C CA . PRO A 1 116 ? -1.349 19.820 -6.287 1.00 88.00 116 PRO A CA 1
ATOM 919 C C . PRO A 1 116 ? -0.085 20.672 -6.123 1.00 88.00 116 PRO A C 1
ATOM 921 O O . PRO A 1 116 ? 0.937 20.223 -5.607 1.00 88.00 116 PRO A O 1
ATOM 924 N N . ALA A 1 117 ? -0.156 21.934 -6.552 1.00 82.44 117 ALA A N 1
ATOM 925 C CA . ALA A 1 117 ? 0.980 22.854 -6.476 1.00 82.44 117 ALA A CA 1
ATOM 926 C C . ALA A 1 117 ? 1.270 23.326 -5.038 1.00 82.44 117 ALA A C 1
ATOM 928 O O . ALA A 1 117 ? 2.386 23.743 -4.729 1.00 82.44 117 ALA A O 1
ATOM 929 N N . SER A 1 118 ? 0.259 23.284 -4.163 1.00 81.75 118 SER A N 1
ATOM 930 C CA . SER A 1 118 ? 0.385 23.680 -2.761 1.00 81.75 118 SER A CA 1
ATOM 931 C C . SER A 1 118 ? 0.806 22.496 -1.900 1.00 81.75 118 SER A C 1
ATOM 933 O O . SER A 1 118 ? 0.077 21.513 -1.791 1.00 81.75 118 SER A O 1
ATOM 935 N N . VAL A 1 119 ? 1.936 22.647 -1.208 1.00 74.44 119 VAL A N 1
ATOM 936 C CA . VAL A 1 119 ? 2.478 21.642 -0.276 1.00 74.44 119 VAL A CA 1
ATOM 937 C C . VAL A 1 119 ? 1.484 21.296 0.843 1.00 74.44 119 VAL A C 1
ATOM 939 O O . VAL A 1 119 ? 1.446 20.169 1.317 1.00 74.44 119 VAL A O 1
ATOM 942 N N . TRP A 1 120 ? 0.630 22.243 1.239 1.00 75.69 120 TRP A N 1
ATOM 943 C CA . TRP A 1 120 ? -0.376 22.033 2.288 1.00 75.69 120 TRP A CA 1
ATOM 944 C C . TRP A 1 120 ? -1.554 21.160 1.845 1.00 75.69 120 TRP A C 1
ATOM 946 O O . TRP A 1 120 ? -2.279 20.642 2.685 1.00 75.69 120 TRP A O 1
ATOM 956 N N . GLN A 1 121 ? -1.771 21.016 0.536 1.00 75.12 121 GLN A N 1
ATOM 957 C CA . GLN A 1 121 ? -2.813 20.143 -0.010 1.00 75.12 121 GLN A CA 1
ATOM 958 C C . GLN A 1 121 ? -2.281 18.726 -0.245 1.00 75.12 121 GLN A C 1
ATOM 960 O O . GLN A 1 121 ? -3.046 17.768 -0.194 1.00 75.12 121 GLN A O 1
ATOM 965 N N . THR A 1 122 ? -0.969 18.575 -0.441 1.00 83.50 122 THR A N 1
ATO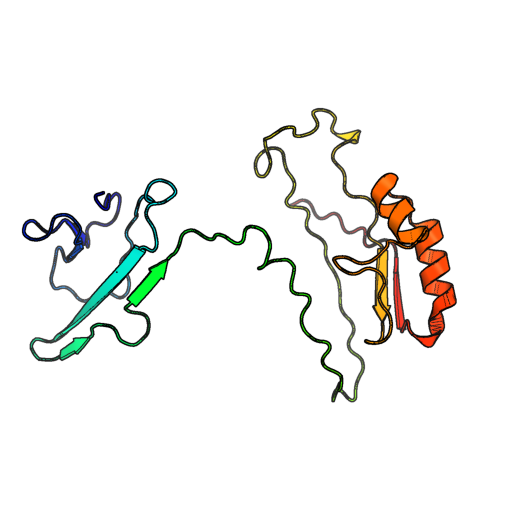M 966 C CA . THR A 1 122 ? -0.305 17.285 -0.652 1.00 83.50 122 THR A CA 1
ATOM 967 C C . THR A 1 122 ? 0.034 16.632 0.680 1.00 83.50 122 THR A C 1
ATOM 969 O O . THR A 1 122 ? 1.149 16.761 1.185 1.00 83.50 122 THR A O 1
ATOM 972 N N . HIS A 1 123 ? -0.937 15.947 1.265 1.00 86.31 123 HIS A N 1
ATOM 973 C CA . HIS A 1 123 ? -0.743 15.195 2.497 1.00 86.31 123 HIS A CA 1
ATOM 974 C C . HIS A 1 123 ? -1.596 13.931 2.486 1.00 86.31 123 HIS A C 1
ATOM 976 O O . HIS A 1 123 ? -2.574 13.831 1.747 1.00 86.31 123 HIS A O 1
ATOM 982 N N . PHE A 1 124 ? -1.211 12.980 3.327 1.00 88.19 124 PHE A N 1
ATOM 983 C CA . PHE A 1 124 ? -2.091 11.901 3.743 1.00 88.19 124 PHE A CA 1
ATOM 984 C C . PHE A 1 124 ? -2.754 12.317 5.052 1.00 88.19 124 PHE A C 1
ATOM 986 O O . PHE A 1 124 ? -2.112 12.954 5.893 1.00 88.19 124 PHE A O 1
ATOM 993 N N . SER A 1 125 ? -4.031 11.981 5.214 1.00 88.31 125 SER A N 1
ATOM 994 C CA . SER A 1 125 ? -4.695 12.101 6.509 1.00 88.31 125 SER A CA 1
ATOM 995 C C . SER A 1 125 ? -4.062 11.148 7.523 1.00 88.31 125 SER A C 1
ATOM 997 O O . SER A 1 125 ? -3.328 10.224 7.160 1.00 88.31 125 SER A O 1
ATOM 999 N N . ASP A 1 126 ? -4.399 11.331 8.797 1.00 88.44 126 ASP A N 1
ATOM 1000 C CA . ASP A 1 126 ? -4.011 10.377 9.829 1.00 88.44 126 ASP A CA 1
ATOM 1001 C C . ASP A 1 126 ? -4.529 8.973 9.499 1.00 88.44 126 ASP A C 1
ATOM 1003 O O . ASP A 1 126 ? -5.662 8.782 9.042 1.00 88.44 126 ASP A O 1
ATOM 1007 N N . ILE A 1 127 ? -3.681 7.978 9.747 1.00 89.50 127 ILE A N 1
ATOM 1008 C CA . ILE A 1 127 ? -4.013 6.575 9.522 1.00 89.50 127 ILE A CA 1
ATOM 1009 C C . ILE A 1 127 ? -4.797 6.061 10.722 1.00 89.50 127 ILE A C 1
ATOM 1011 O O . ILE A 1 127 ? -4.366 6.191 11.873 1.00 89.50 127 ILE A O 1
ATOM 1015 N N . ILE A 1 128 ? -5.931 5.437 10.425 1.00 89.44 128 ILE A N 1
ATOM 1016 C CA . ILE A 1 128 ? -6.820 4.809 11.392 1.00 89.44 128 ILE A CA 1
ATOM 1017 C C . ILE A 1 128 ? -7.211 3.418 10.899 1.00 89.44 128 ILE A C 1
ATOM 1019 O O . ILE A 1 128 ? -7.513 3.216 9.724 1.00 89.44 128 ILE A O 1
ATOM 1023 N N . GLY A 1 129 ? -7.207 2.453 11.808 1.00 89.94 129 GLY A N 1
ATOM 1024 C CA . GLY A 1 129 ? -7.609 1.085 11.525 1.00 89.94 129 GLY A CA 1
ATOM 1025 C C . GLY A 1 129 ? -7.791 0.282 12.802 1.00 89.94 129 GLY A C 1
ATOM 1026 O O . GLY A 1 129 ? -7.723 0.811 13.909 1.00 89.94 129 GLY A O 1
ATOM 1027 N N . ALA A 1 130 ? -8.017 -1.015 12.652 1.00 87.38 130 ALA A N 1
ATOM 1028 C CA . ALA A 1 130 ? -8.117 -1.933 13.773 1.00 87.38 130 ALA A CA 1
ATOM 1029 C C . ALA A 1 130 ? -7.750 -3.351 13.338 1.00 87.38 130 ALA A C 1
ATOM 1031 O O . ALA A 1 130 ? -7.981 -3.736 12.194 1.00 87.38 130 ALA A O 1
ATOM 1032 N N . SER A 1 131 ? -7.226 -4.138 14.273 1.00 86.50 131 SER A N 1
ATOM 1033 C CA . SER A 1 131 ? -7.205 -5.595 14.136 1.00 86.50 131 SER A CA 1
ATOM 1034 C C . SER A 1 131 ? -8.582 -6.142 14.510 1.00 86.50 131 SER A C 1
ATOM 1036 O O . SER A 1 131 ? -9.090 -5.857 15.599 1.00 86.50 131 SER A O 1
ATOM 1038 N N . HIS A 1 132 ? -9.202 -6.898 13.606 1.00 85.81 132 HIS A N 1
ATOM 1039 C CA . HIS A 1 132 ? -10.583 -7.352 13.750 1.00 85.81 132 HIS A CA 1
ATOM 1040 C C . HIS A 1 132 ? -10.790 -8.784 13.241 1.00 85.81 132 HIS A C 1
ATOM 1042 O O . HIS A 1 132 ? -9.949 -9.332 12.528 1.00 85.81 132 HIS A O 1
ATOM 1048 N N . SER A 1 133 ? -11.909 -9.394 13.626 1.00 81.81 133 SER A N 1
ATOM 1049 C CA . SER A 1 133 ? -12.363 -10.695 13.122 1.00 81.81 133 SER A CA 1
ATOM 1050 C C . SER A 1 133 ? -12.932 -10.601 11.698 1.00 81.81 133 SER A C 1
ATOM 1052 O O . SER A 1 133 ? -13.285 -9.520 11.226 1.00 81.81 133 SER A O 1
ATOM 1054 N N . GLY A 1 134 ? -13.038 -11.734 10.993 1.00 79.62 134 GLY A N 1
ATOM 1055 C CA . GLY A 1 134 ? -13.493 -11.773 9.592 1.00 79.62 134 GLY A CA 1
ATOM 1056 C C . GLY A 1 134 ? -14.946 -11.327 9.364 1.00 79.62 134 GLY A C 1
ATOM 1057 O O . GLY A 1 134 ? -15.308 -10.933 8.259 1.00 79.62 134 GLY A O 1
ATOM 1058 N N . ASP A 1 135 ? -15.776 -11.331 10.408 1.00 81.94 135 ASP A N 1
ATOM 1059 C CA . ASP A 1 135 ? -17.178 -10.900 10.370 1.00 81.94 135 ASP A CA 1
ATOM 1060 C C . ASP A 1 135 ? -17.363 -9.381 10.551 1.00 81.94 135 ASP A C 1
ATOM 1062 O O . ASP A 1 135 ? -18.494 -8.885 10.553 1.00 81.94 135 ASP A O 1
ATOM 1066 N N . PHE A 1 136 ? -16.269 -8.635 10.718 1.00 83.44 136 PHE A N 1
ATOM 1067 C CA . PHE A 1 136 ? -16.269 -7.180 10.763 1.00 83.44 136 PHE A CA 1
ATOM 1068 C C . PHE A 1 136 ? -15.536 -6.605 9.553 1.00 83.44 136 PHE A C 1
ATOM 1070 O O . PHE A 1 136 ? -14.515 -7.130 9.114 1.00 83.44 136 PHE A O 1
ATOM 1077 N N . ARG A 1 137 ? -16.062 -5.513 8.999 1.00 87.12 137 ARG A N 1
ATOM 1078 C CA . ARG A 1 137 ? -15.459 -4.808 7.867 1.00 87.12 137 ARG A CA 1
ATOM 1079 C C . ARG A 1 137 ? -15.498 -3.317 8.145 1.00 87.12 137 ARG A C 1
ATOM 1081 O O . ARG A 1 137 ? -16.574 -2.755 8.321 1.00 87.12 137 ARG A O 1
ATOM 1088 N N . ILE A 1 138 ? -14.326 -2.689 8.152 1.00 90.56 138 ILE A N 1
ATOM 1089 C CA . ILE A 1 138 ? -14.207 -1.231 8.268 1.00 90.56 138 ILE A CA 1
ATOM 1090 C C . ILE A 1 138 ? -14.682 -0.569 6.966 1.00 90.56 138 ILE A C 1
ATOM 1092 O O . ILE A 1 138 ? -15.446 0.389 6.992 1.00 90.56 138 ILE A O 1
ATOM 1096 N N . TRP A 1 139 ? -14.256 -1.111 5.823 1.00 92.06 139 TRP A N 1
ATOM 1097 C CA . TRP A 1 139 ? -14.687 -0.730 4.478 1.00 92.06 139 TRP A CA 1
ATOM 1098 C C . TRP A 1 139 ? -14.546 -1.936 3.534 1.00 92.06 139 TRP A C 1
ATOM 1100 O O . TRP A 1 139 ? -13.900 -2.928 3.879 1.00 92.06 139 TRP A O 1
ATOM 1110 N N . GLN A 1 140 ? -15.173 -1.874 2.359 1.00 87.19 140 GLN A N 1
ATOM 1111 C CA . GLN A 1 140 ? -15.056 -2.899 1.317 1.00 87.19 140 GLN A CA 1
ATOM 1112 C C . GLN A 1 140 ? -15.299 -2.289 -0.068 1.00 87.19 140 GLN A C 1
ATOM 1114 O O . GLN A 1 140 ? -16.085 -1.344 -0.195 1.00 87.19 140 GLN A O 1
ATOM 1119 N N . TYR A 1 141 ? -14.692 -2.858 -1.110 1.00 82.38 141 TYR A N 1
ATOM 1120 C CA . TYR A 1 141 ? -14.979 -2.469 -2.493 1.00 82.38 141 TYR A CA 1
ATOM 1121 C C . TYR A 1 141 ? -16.449 -2.712 -2.852 1.00 82.38 141 TYR A C 1
ATOM 1123 O O . TYR A 1 141 ? -17.063 -3.687 -2.415 1.00 82.38 141 TYR A O 1
ATOM 1131 N N . GLY A 1 142 ? -17.038 -1.778 -3.604 1.00 86.81 142 GLY A N 1
ATOM 1132 C CA . GLY A 1 142 ? -18.458 -1.797 -3.974 1.00 86.81 142 GLY A CA 1
ATOM 1133 C C . GLY A 1 142 ? -19.444 -1.643 -2.804 1.00 86.81 142 GLY A C 1
ATOM 1134 O O . GLY A 1 142 ? -20.653 -1.631 -3.027 1.00 86.81 142 GLY A O 1
ATOM 1135 N N . GLY A 1 143 ? -18.960 -1.534 -1.562 1.00 86.12 143 GLY A N 1
ATOM 1136 C CA . GLY A 1 143 ? -19.784 -1.305 -0.380 1.00 86.12 143 GLY A CA 1
ATOM 1137 C C . GLY A 1 143 ? -20.083 0.172 -0.138 1.00 86.12 143 GLY A C 1
ATOM 1138 O O . GLY A 1 143 ? -19.415 1.063 -0.659 1.00 86.12 143 GLY A O 1
ATOM 1139 N N . TYR A 1 144 ? -21.079 0.431 0.708 1.00 92.44 144 TYR A N 1
ATOM 1140 C CA . TYR A 1 144 ? -21.348 1.778 1.202 1.00 92.44 144 TYR A CA 1
ATOM 1141 C C . TYR A 1 144 ? -20.366 2.151 2.314 1.00 92.44 144 TYR A C 1
ATOM 1143 O O . TYR A 1 144 ? -20.122 1.360 3.226 1.00 92.44 144 TYR A O 1
ATOM 1151 N N . ALA A 1 145 ? -19.842 3.376 2.258 1.00 93.75 145 ALA A N 1
ATOM 1152 C CA . ALA A 1 145 ? -19.051 3.941 3.344 1.00 93.75 145 ALA A CA 1
ATOM 1153 C C . ALA A 1 145 ? -19.936 4.211 4.573 1.00 93.75 145 ALA A C 1
ATOM 1155 O O . ALA A 1 145 ? -21.045 4.737 4.441 1.00 93.75 145 ALA A O 1
ATOM 1156 N N . SER A 1 146 ? -19.429 3.892 5.769 1.00 94.50 146 SER A N 1
ATOM 1157 C CA . SER A 1 146 ? -20.012 4.399 7.014 1.00 94.50 146 SER A CA 1
ATOM 1158 C C . SER A 1 146 ? -19.835 5.918 7.102 1.00 94.50 146 SER A C 1
ATOM 1160 O O . SER A 1 146 ? -19.048 6.515 6.363 1.00 94.50 146 SER A O 1
ATOM 1162 N N . GLU A 1 147 ? -20.530 6.559 8.040 1.00 96.06 147 GLU A N 1
ATOM 1163 C CA . GLU A 1 147 ? -20.345 7.992 8.284 1.00 96.06 147 GLU A CA 1
ATOM 1164 C C . GLU A 1 147 ? -18.904 8.303 8.733 1.00 96.06 147 GLU A C 1
ATOM 1166 O O . GLU A 1 147 ? -18.325 9.300 8.307 1.00 96.06 147 GLU A O 1
ATOM 1171 N N . GLY A 1 148 ? -18.290 7.430 9.538 1.00 94.31 148 GLY A N 1
ATOM 1172 C CA . GLY A 1 148 ? -16.881 7.529 9.908 1.00 94.31 148 GLY A CA 1
ATOM 1173 C C . GLY A 1 148 ? -15.937 7.432 8.713 1.00 94.31 148 GLY A C 1
ATOM 1174 O O . GLY A 1 148 ? -15.091 8.308 8.540 1.00 94.31 148 GLY A O 1
ATOM 1175 N N . VAL A 1 149 ? -16.100 6.414 7.863 1.00 94.69 149 VAL A N 1
ATOM 1176 C CA . VAL A 1 149 ? -15.279 6.246 6.649 1.00 94.69 149 VAL A CA 1
ATOM 1177 C C . VAL A 1 149 ? -15.449 7.435 5.705 1.00 94.69 149 VAL A C 1
ATOM 1179 O O . VAL A 1 149 ? -14.464 7.945 5.174 1.00 94.69 149 VAL A O 1
ATOM 1182 N N . LYS A 1 150 ? -16.681 7.924 5.541 1.00 95.81 150 LYS A N 1
ATOM 1183 C CA . LYS A 1 150 ? -16.978 9.105 4.729 1.00 95.81 150 LYS A CA 1
ATOM 1184 C C . LYS A 1 150 ? -16.227 10.341 5.230 1.00 95.81 150 LYS A C 1
ATOM 1186 O O . LYS A 1 150 ? -15.605 11.031 4.432 1.00 95.81 150 LYS A O 1
ATOM 1191 N N . GLN A 1 151 ? -16.229 10.605 6.538 1.00 95.19 151 GLN A N 1
ATOM 1192 C CA . GLN A 1 151 ? -15.513 11.757 7.097 1.00 95.19 151 GLN A CA 1
ATOM 1193 C C . GLN A 1 151 ? -13.997 11.659 6.906 1.00 95.19 151 GLN A C 1
ATOM 1195 O O . GLN A 1 151 ? -13.366 12.671 6.590 1.00 95.19 151 GLN A O 1
ATOM 1200 N N . VAL A 1 152 ? -13.418 10.461 7.027 1.00 93.12 152 VAL A N 1
ATOM 1201 C CA . VAL A 1 152 ? -11.995 10.240 6.729 1.00 93.12 152 VAL A CA 1
ATOM 1202 C C . VAL A 1 152 ? -11.708 10.522 5.253 1.00 93.12 152 VAL A C 1
ATOM 1204 O O . VAL A 1 152 ? -10.789 11.278 4.953 1.00 93.12 152 VAL A O 1
ATOM 1207 N N . ALA A 1 153 ? -12.524 9.995 4.339 1.00 93.50 153 ALA A N 1
ATOM 1208 C CA . ALA A 1 153 ? -12.330 10.164 2.900 1.00 93.50 153 ALA A CA 1
ATOM 1209 C C . ALA A 1 153 ? -12.518 11.615 2.421 1.00 93.50 153 ALA A C 1
ATOM 1211 O O . ALA A 1 153 ? -11.778 12.084 1.561 1.00 93.50 153 ALA A O 1
ATOM 1212 N N . GLU A 1 154 ? -13.504 12.332 2.965 1.00 94.62 154 GLU A N 1
ATOM 1213 C CA . GLU A 1 154 ? -13.854 13.683 2.508 1.00 94.62 154 GLU A CA 1
ATOM 1214 C C . GLU A 1 154 ? -13.060 14.788 3.216 1.00 94.62 154 GLU A C 1
ATOM 1216 O O . GLU A 1 154 ? -12.825 15.847 2.635 1.00 94.62 154 GLU A O 1
ATOM 1221 N N . SER A 1 155 ? -12.676 14.579 4.479 1.00 91.69 155 SER A N 1
ATOM 1222 C CA . SER A 1 155 ? -12.116 15.640 5.331 1.00 91.69 155 SER A CA 1
ATOM 1223 C C . SER A 1 155 ? -10.871 15.246 6.125 1.00 91.69 155 SER A C 1
ATOM 1225 O O . SER A 1 155 ? -10.282 16.100 6.784 1.00 91.69 155 SER A O 1
ATOM 1227 N N . GLY A 1 156 ? -10.475 13.970 6.104 1.00 90.31 156 GLY A N 1
ATOM 1228 C CA . GLY A 1 156 ? -9.359 13.456 6.900 1.00 90.31 156 GLY A CA 1
ATOM 1229 C C . GLY A 1 156 ? -9.634 13.366 8.407 1.00 90.31 156 GLY A C 1
ATOM 1230 O O . GLY A 1 156 ? -8.721 13.070 9.172 1.00 90.31 156 GLY A O 1
ATOM 1231 N N . VAL A 1 157 ? -10.869 13.612 8.862 1.00 91.94 157 VAL A N 1
ATOM 1232 C CA . VAL A 1 157 ? -11.231 13.582 10.289 1.00 91.94 157 VAL A CA 1
ATOM 1233 C C . VAL A 1 157 ? -11.540 12.154 10.741 1.00 91.94 157 VAL A C 1
ATOM 1235 O O . VAL A 1 157 ? -12.486 11.527 10.273 1.00 91.94 157 VAL A O 1
ATOM 1238 N N . THR A 1 158 ? -10.785 11.659 11.723 1.00 92.31 158 THR A N 1
ATOM 1239 C CA . THR A 1 158 ? -10.838 10.260 12.192 1.00 92.31 158 THR A CA 1
ATOM 1240 C C . THR A 1 158 ? -11.786 10.013 13.370 1.00 92.31 158 THR A C 1
ATOM 1242 O O . THR A 1 158 ? -12.208 8.882 13.602 1.00 92.31 158 THR A O 1
ATOM 1245 N N . LYS A 1 159 ? -12.182 11.064 14.099 1.00 91.81 159 LYS A N 1
ATOM 1246 C CA . LYS A 1 159 ? -12.920 10.974 15.376 1.00 91.81 159 LYS A CA 1
ATOM 1247 C C . LYS A 1 159 ? -14.209 10.144 15.309 1.00 91.81 159 LYS A C 1
ATOM 1249 O O . LYS A 1 159 ? -14.563 9.447 16.264 1.00 91.81 159 LYS A O 1
ATOM 1254 N N . LYS A 1 160 ? -14.950 10.246 14.201 1.00 94.38 160 LYS A N 1
ATOM 1255 C CA . LYS A 1 160 ? -16.200 9.501 14.018 1.00 94.38 160 LYS A CA 1
ATOM 1256 C C . LYS A 1 160 ? -15.926 8.015 13.804 1.00 94.38 160 LYS A C 1
ATOM 1258 O O . LYS A 1 160 ? -16.556 7.205 14.475 1.00 94.38 160 LYS A O 1
ATOM 1263 N N . LEU A 1 161 ? -14.961 7.682 12.946 1.00 92.62 161 LEU A N 1
ATOM 1264 C CA . LEU A 1 161 ? -14.558 6.300 12.707 1.00 92.62 161 LEU A CA 1
ATOM 1265 C C . LEU A 1 161 ? -13.967 5.660 13.971 1.00 92.62 161 LEU A C 1
ATOM 1267 O O . LEU A 1 161 ? -14.330 4.543 14.301 1.00 92.62 161 LEU A O 1
ATOM 1271 N N . GLU A 1 162 ? -13.165 6.387 14.751 1.00 91.88 162 GLU A N 1
ATOM 1272 C CA . GLU A 1 162 ? -12.696 5.916 16.065 1.00 91.88 162 GLU A CA 1
ATOM 1273 C C . GLU A 1 162 ? -13.866 5.546 16.992 1.00 91.88 162 GLU A C 1
ATOM 1275 O O . GLU A 1 162 ? -13.836 4.522 17.669 1.00 91.88 162 GLU A O 1
ATOM 1280 N N . SER A 1 163 ? -14.932 6.351 17.001 1.00 91.94 163 SER A N 1
ATOM 1281 C CA . SER A 1 163 ? -16.124 6.059 17.808 1.00 91.94 163 SER A CA 1
ATOM 1282 C C . SER A 1 163 ? -16.882 4.821 17.307 1.00 91.94 163 SER A C 1
ATOM 1284 O O . SER A 1 163 ? -17.437 4.082 18.116 1.00 91.94 163 SER A O 1
ATOM 1286 N N . GLU A 1 164 ? -16.911 4.597 15.990 1.00 92.19 164 GLU A N 1
ATOM 1287 C CA . GLU A 1 164 ? -17.508 3.407 15.366 1.00 92.19 164 GLU A CA 1
ATOM 1288 C C . GLU A 1 164 ? -16.711 2.141 15.701 1.00 92.19 164 GLU A C 1
ATOM 1290 O O . GLU A 1 164 ? -17.301 1.139 16.094 1.00 92.19 164 GLU A O 1
ATOM 1295 N N . LEU A 1 165 ? -15.377 2.207 15.649 1.00 90.44 165 LEU A N 1
ATOM 1296 C CA . LEU A 1 165 ? -14.509 1.097 16.049 1.00 90.44 165 LEU A CA 1
ATOM 1297 C C . LEU A 1 165 ? -14.692 0.768 17.542 1.00 90.44 165 LEU A C 1
ATOM 1299 O O . LEU A 1 165 ? -14.943 -0.382 17.893 1.00 90.44 165 LEU A O 1
ATOM 1303 N N . LYS A 1 166 ? -14.714 1.772 18.428 1.00 87.69 166 LYS A N 1
ATOM 1304 C CA . LYS A 1 166 ? -14.957 1.553 19.869 1.00 87.69 166 LYS A CA 1
ATOM 1305 C C . LYS A 1 166 ? -16.297 0.880 20.159 1.00 87.69 166 LYS A C 1
ATOM 1307 O O . LYS A 1 166 ? -16.391 0.058 21.074 1.00 87.69 166 LYS A O 1
ATOM 1312 N N . ALA A 1 167 ? -17.338 1.223 19.400 1.00 89.00 167 ALA A N 1
ATOM 1313 C CA . ALA A 1 167 ? -18.655 0.607 19.541 1.00 89.00 167 ALA A CA 1
ATOM 1314 C C . ALA A 1 167 ? -18.640 -0.893 19.187 1.00 89.00 167 ALA A C 1
ATOM 1316 O O . ALA A 1 167 ? -19.376 -1.670 19.791 1.00 89.00 167 ALA A O 1
ATOM 1317 N N . GLU A 1 168 ? -17.742 -1.306 18.291 1.00 85.25 168 GLU A N 1
ATOM 1318 C CA . GLU A 1 168 ? -17.551 -2.689 17.838 1.00 85.25 168 GLU A CA 1
ATOM 1319 C C . GLU A 1 168 ? -16.429 -3.419 18.602 1.00 85.25 168 GLU A C 1
ATOM 1321 O O . GLU A 1 168 ? -15.878 -4.411 18.127 1.00 85.25 168 GLU A O 1
ATOM 1326 N N . SER A 1 169 ? -16.109 -2.971 19.824 1.00 75.69 169 SER A N 1
ATOM 1327 C CA . SER A 1 169 ? -15.053 -3.539 20.687 1.00 75.69 169 SER A CA 1
ATOM 1328 C C . SER A 1 169 ? -15.085 -5.065 20.862 1.00 75.69 169 SER A C 1
ATOM 1330 O O . SER A 1 169 ? -14.043 -5.672 21.078 1.00 75.69 169 SER A O 1
ATOM 1332 N N . ASN A 1 170 ? -16.241 -5.722 20.725 1.00 79.12 170 ASN A N 1
ATOM 1333 C CA . ASN A 1 170 ? -16.332 -7.188 20.805 1.00 79.12 170 ASN A CA 1
ATOM 1334 C C . ASN A 1 170 ? -15.735 -7.907 19.580 1.00 79.12 170 ASN A C 1
ATOM 1336 O O . ASN A 1 170 ? -15.435 -9.096 19.657 1.00 79.12 170 ASN A O 1
ATOM 1340 N N . LYS A 1 171 ? -15.583 -7.199 18.457 1.00 77.44 171 LYS A N 1
ATOM 1341 C CA . LYS A 1 171 ? -15.021 -7.691 17.189 1.00 77.44 171 LYS A CA 1
ATOM 1342 C C . LYS A 1 171 ? -13.634 -7.120 16.895 1.00 77.44 171 LYS A C 1
ATOM 1344 O O . LYS A 1 171 ? -12.989 -7.524 15.928 1.00 77.44 171 LYS A O 1
ATOM 1349 N N . ILE A 1 172 ? -13.176 -6.177 17.718 1.00 77.06 172 ILE A N 1
ATOM 1350 C CA . ILE A 1 172 ? -11.918 -5.453 17.557 1.00 77.06 172 ILE A CA 1
ATOM 1351 C C . ILE A 1 172 ? -10.988 -5.775 18.720 1.00 77.06 172 ILE A C 1
ATOM 1353 O O . ILE A 1 172 ? -11.332 -5.590 19.882 1.00 77.06 172 ILE A O 1
ATOM 1357 N N . ARG A 1 173 ? -9.774 -6.232 18.402 1.00 67.06 173 ARG A N 1
ATOM 1358 C CA . ARG A 1 173 ? -8.782 -6.618 19.414 1.00 67.06 173 ARG A CA 1
ATOM 1359 C C . ARG A 1 173 ? -7.858 -5.463 19.788 1.00 67.06 173 ARG A C 1
ATOM 1361 O O . ARG A 1 173 ? -7.534 -5.293 20.960 1.00 67.06 173 ARG A O 1
ATOM 1368 N N . GLN A 1 174 ? -7.428 -4.676 18.803 1.00 66.06 174 GLN A N 1
ATOM 1369 C CA . GLN A 1 174 ? -6.627 -3.465 18.996 1.00 66.06 174 GLN A CA 1
ATOM 1370 C C . GLN A 1 174 ? -6.988 -2.415 17.951 1.00 66.06 174 GLN A C 1
ATOM 1372 O O . GLN A 1 174 ? -7.007 -2.713 16.755 1.00 66.06 174 GLN A O 1
ATOM 1377 N N . GLU A 1 175 ? -7.206 -1.186 18.406 1.00 62.91 175 GLU A N 1
ATOM 1378 C CA . GLU A 1 175 ? -7.329 -0.009 17.550 1.00 62.91 175 GLU A CA 1
ATOM 1379 C C . GLU A 1 175 ? -5.932 0.475 17.142 1.00 62.91 175 GLU A C 1
ATOM 1381 O O . GLU A 1 175 ? -5.054 0.670 17.984 1.00 62.91 175 GLU A O 1
ATOM 1386 N N . LEU A 1 176 ? -5.726 0.681 15.844 1.00 60.56 176 LEU A N 1
ATOM 1387 C CA . LEU A 1 176 ? -4.584 1.408 15.307 1.00 60.56 176 LEU A CA 1
ATOM 1388 C C . LEU A 1 176 ? -5.005 2.865 15.158 1.00 60.56 176 LEU A C 1
ATOM 1390 O O . LEU A 1 176 ? -5.685 3.241 14.204 1.00 60.56 176 LEU A O 1
ATOM 1394 N N . LEU A 1 177 ? -4.610 3.675 16.134 1.00 58.88 177 LEU A N 1
ATOM 1395 C CA . LEU A 1 177 ? -4.826 5.114 16.136 1.00 58.88 177 LEU A CA 1
ATOM 1396 C C . LEU A 1 177 ? -3.475 5.815 16.005 1.00 58.88 177 LEU A C 1
ATOM 1398 O O . LEU A 1 177 ? -2.551 5.508 16.755 1.00 58.88 177 LEU A O 1
ATOM 1402 N N . HIS A 1 178 ? -3.390 6.787 15.095 1.00 56.97 178 HIS A N 1
ATOM 1403 C CA . HIS A 1 178 ? -2.252 7.701 14.966 1.00 56.97 178 HIS A CA 1
ATOM 1404 C C . HIS A 1 178 ? -0.913 6.987 14.704 1.00 56.97 178 HIS A C 1
ATOM 1406 O O . HIS A 1 178 ? 0.050 7.128 15.460 1.00 56.97 178 HIS A O 1
ATOM 1412 N N . ALA A 1 179 ? -0.822 6.227 13.608 1.00 46.41 179 ALA A N 1
ATOM 1413 C CA . ALA A 1 179 ? 0.468 5.743 13.118 1.00 46.41 179 ALA A CA 1
ATOM 1414 C C . ALA A 1 179 ? 1.259 6.909 12.494 1.00 46.41 179 ALA A C 1
ATOM 1416 O O . ALA A 1 179 ? 1.291 7.088 11.280 1.00 46.41 179 ALA A O 1
ATOM 1417 N N . THR A 1 180 ? 1.880 7.739 13.331 1.00 39.34 180 THR A N 1
ATOM 1418 C CA . THR A 1 180 ? 2.728 8.853 12.892 1.00 39.34 180 THR A CA 1
ATOM 1419 C C . THR A 1 180 ? 4.194 8.477 13.101 1.00 39.34 180 THR A C 1
ATOM 1421 O O . THR A 1 180 ? 4.792 8.797 14.125 1.00 39.34 180 THR A O 1
ATOM 1424 N N . LYS A 1 181 ? 4.805 7.784 12.132 1.00 31.56 181 LYS A N 1
ATOM 1425 C CA . LYS A 1 181 ? 6.268 7.634 12.081 1.00 31.56 181 LYS A CA 1
ATOM 1426 C C . LYS A 1 181 ? 6.786 8.186 10.760 1.00 31.56 181 LYS A C 1
ATOM 1428 O O . LYS A 1 181 ? 6.901 7.481 9.767 1.00 31.56 181 LYS A O 1
ATOM 1433 N N . PHE A 1 182 ? 7.092 9.481 10.769 1.00 27.95 182 PHE A N 1
ATOM 1434 C CA . PHE A 1 182 ? 7.870 10.115 9.712 1.00 27.95 182 PHE A CA 1
ATOM 1435 C C . PHE A 1 182 ? 9.337 9.721 9.894 1.00 27.95 182 PHE A C 1
ATOM 1437 O O . PHE A 1 182 ? 9.984 10.156 10.845 1.00 27.95 182 PHE A O 1
ATOM 1444 N N . SER A 1 183 ? 9.865 8.902 8.988 1.00 23.19 183 SER A N 1
ATOM 1445 C CA . SER A 1 183 ? 11.307 8.761 8.798 1.00 23.19 183 SER A CA 1
ATOM 1446 C C . SER A 1 183 ? 11.615 9.137 7.359 1.00 23.19 183 SER A C 1
ATOM 1448 O O . SER A 1 183 ? 11.452 8.338 6.444 1.00 23.19 183 SER A O 1
ATOM 1450 N N . ILE A 1 184 ? 11.999 10.395 7.165 1.00 27.53 184 ILE A N 1
ATOM 1451 C CA . ILE A 1 184 ? 12.632 10.847 5.930 1.00 27.53 184 ILE A CA 1
ATOM 1452 C C . ILE A 1 184 ? 14.116 10.508 6.107 1.00 27.53 184 ILE A C 1
ATOM 1454 O O . ILE A 1 184 ? 14.745 11.050 7.017 1.00 27.53 184 ILE A O 1
ATOM 1458 N N . HIS A 1 185 ? 14.642 9.583 5.303 1.00 32.03 185 HIS A N 1
ATOM 1459 C CA . HIS A 1 185 ? 16.082 9.490 5.040 1.00 32.03 185 HIS A CA 1
ATOM 1460 C C . HIS A 1 185 ? 16.383 10.223 3.736 1.00 32.03 185 HIS A C 1
ATOM 1462 O O . HIS A 1 185 ? 15.608 10.030 2.772 1.00 32.03 185 HIS A O 1
#